Protein AF-A0A357T3M5-F1 (afdb_monomer)

Mean predicted aligned error: 7.38 Å

Secondary structure (DSSP, 8-state):
-----HHHHHHTT--TT------EEEE-S---SPPPTT-SEEEE--S--TT-TT-SS--S-TT-HHHHHHHHHHHHHHTT-TT--EE--TTSS---GGG-SS---HHHHHHHHHHHHHHHS-HHHHHHHHHHHHHHTPEEEEETTTTBS-HHHHHHHHHTT-EEEEE---SSGGGTT--HHHHHHHHHTT--GGGB---PPP-

Sequence (203 aa):
GYTETIQQKLKDNTFSGYPFLLTGIETGPWMREGAPEFCEFVIGSVHYLPHYPRYRSIKKDLYNEDYWEEYKAAVLALAANPFVDILGHLEGYLPLTPLLDRPTSFDERREMEREVAKKYFDTLFWEKLIRRMVAKRKTLEIHGMSQTPRPQYIKMAVEAGVTVSIGSDAHQLIDIGRIDWCLEVLEFYGVGKAQLFTGRPPK

pLDDT: mean 85.61, std 16.72, range [34.69, 98.75]

Structure (mmCIF, N/CA/C/O backbone):
data_AF-A0A357T3M5-F1
#
_entry.id   AF-A0A357T3M5-F1
#
loop_
_atom_site.group_PDB
_atom_site.id
_atom_site.type_symbol
_atom_site.label_atom_id
_atom_site.label_alt_id
_atom_site.label_comp_id
_atom_site.label_asym_id
_atom_site.label_entity_id
_atom_site.label_seq_id
_atom_site.pdbx_PDB_ins_code
_atom_site.Cartn_x
_atom_site.Cartn_y
_atom_site.Cartn_z
_atom_site.occupancy
_atom_site.B_iso_or_equiv
_atom_site.auth_seq_id
_atom_site.auth_comp_id
_atom_site.auth_asym_id
_atom_site.auth_atom_id
_atom_site.pdbx_PDB_model_num
ATOM 1 N N . GLY A 1 1 ? -3.527 29.076 18.913 1.00 34.69 1 GLY A N 1
ATOM 2 C CA . GLY A 1 1 ? -3.706 29.023 17.450 1.00 34.69 1 GLY A CA 1
ATOM 3 C C . GLY A 1 1 ? -3.261 27.655 17.000 1.00 34.69 1 GLY A C 1
ATOM 4 O O . GLY A 1 1 ? -2.172 27.252 17.377 1.00 34.69 1 GLY A O 1
ATOM 5 N N . TYR A 1 2 ? -4.142 26.910 16.341 1.00 35.25 2 TYR A N 1
ATOM 6 C CA . TYR A 1 2 ? -3.998 25.483 16.049 1.00 35.25 2 TYR A CA 1
ATOM 7 C C . TYR A 1 2 ? -2.989 25.217 14.923 1.00 35.25 2 TYR A C 1
ATOM 9 O O . TYR A 1 2 ? -3.394 25.082 13.780 1.00 35.25 2 TYR A O 1
ATOM 17 N N . THR A 1 3 ? -1.703 25.113 15.247 1.00 45.72 3 THR A N 1
ATOM 18 C CA . THR A 1 3 ? -0.682 24.488 14.384 1.00 45.72 3 THR A CA 1
ATOM 19 C C . THR A 1 3 ? 0.493 24.038 15.251 1.00 45.72 3 THR A C 1
ATOM 21 O O . THR A 1 3 ? 1.589 24.582 15.177 1.00 45.72 3 THR A O 1
ATOM 24 N N . GLU A 1 4 ? 0.264 23.057 16.122 1.00 45.97 4 GLU A N 1
ATOM 25 C CA . GLU A 1 4 ? 1.367 22.202 16.567 1.00 45.97 4 GLU A CA 1
ATOM 26 C C . GLU A 1 4 ? 1.469 21.063 15.563 1.00 45.97 4 GLU A C 1
ATOM 28 O O . GLU A 1 4 ? 0.560 20.233 15.462 1.00 45.97 4 GLU A O 1
ATOM 33 N N . THR A 1 5 ? 2.548 21.066 14.786 1.00 55.41 5 THR A N 1
ATOM 34 C CA . THR A 1 5 ? 2.838 20.040 13.787 1.00 55.41 5 THR A CA 1
ATOM 35 C C . THR A 1 5 ? 2.932 18.671 14.459 1.00 55.41 5 THR A C 1
ATOM 37 O O . THR A 1 5 ? 3.436 18.530 15.575 1.00 55.41 5 THR A O 1
ATOM 40 N N . ILE A 1 6 ? 2.448 17.631 13.779 1.00 49.31 6 ILE A N 1
ATOM 41 C CA . ILE A 1 6 ? 2.502 16.239 14.258 1.00 49.31 6 ILE A CA 1
ATOM 42 C C . ILE A 1 6 ? 3.944 15.845 14.640 1.00 49.31 6 ILE A C 1
ATOM 44 O O . ILE A 1 6 ? 4.153 15.155 15.635 1.00 49.31 6 ILE A O 1
ATOM 48 N N . GLN A 1 7 ? 4.942 16.382 13.929 1.00 43.41 7 GLN A N 1
ATOM 49 C CA . GLN A 1 7 ? 6.367 16.218 14.230 1.00 43.41 7 GLN A CA 1
ATOM 50 C C . GLN A 1 7 ? 6.782 16.749 15.613 1.00 43.41 7 GLN A C 1
ATOM 52 O O . GLN A 1 7 ? 7.609 16.129 16.281 1.00 43.41 7 GLN A O 1
ATOM 57 N N . GLN A 1 8 ? 6.212 17.869 16.067 1.00 48.59 8 GLN A N 1
ATOM 58 C CA . GLN A 1 8 ? 6.513 18.440 17.382 1.00 48.59 8 GLN A CA 1
ATOM 59 C C . GLN A 1 8 ? 5.952 17.548 18.501 1.00 48.59 8 GLN A C 1
ATOM 61 O O . GLN A 1 8 ? 6.636 17.250 19.474 1.00 48.59 8 GLN A O 1
ATOM 66 N N . LYS A 1 9 ? 4.753 16.990 18.292 1.00 47.50 9 LYS A N 1
ATOM 67 C CA . LYS A 1 9 ? 4.106 16.063 19.237 1.00 47.50 9 LYS A CA 1
ATOM 68 C C . LYS A 1 9 ? 4.814 14.712 19.351 1.00 47.50 9 LYS A C 1
ATOM 70 O O . LYS A 1 9 ? 4.784 14.098 20.414 1.00 47.50 9 LYS A O 1
ATOM 75 N N . LEU A 1 10 ? 5.470 14.262 18.279 1.00 47.66 10 LEU A N 1
ATOM 76 C CA . LEU A 1 10 ? 6.328 13.073 18.301 1.00 47.66 10 LEU A CA 1
ATOM 77 C C . LEU A 1 10 ? 7.642 13.325 19.060 1.00 47.66 10 LEU A C 1
ATOM 79 O O . LEU A 1 10 ? 8.085 12.452 19.800 1.00 47.66 10 LEU A O 1
ATOM 83 N N . LYS A 1 11 ? 8.246 14.514 18.918 1.00 45.25 11 LYS A N 1
ATOM 84 C CA . LYS A 1 11 ? 9.494 14.887 19.615 1.00 45.25 11 LYS A CA 1
ATOM 85 C C . LYS A 1 11 ? 9.315 15.089 21.115 1.00 45.25 11 LYS A C 1
ATOM 87 O O . LYS A 1 11 ? 10.180 14.683 21.884 1.00 45.25 11 LYS A O 1
ATOM 92 N N . ASP A 1 12 ? 8.198 15.678 21.523 1.00 52.81 12 ASP A N 1
ATOM 93 C CA . ASP A 1 12 ? 7.979 16.055 22.922 1.00 52.81 12 ASP A CA 1
ATOM 94 C C . ASP A 1 12 ? 7.461 14.884 23.782 1.00 52.81 12 ASP A C 1
ATOM 96 O O . ASP A 1 12 ? 7.221 15.043 24.977 1.00 52.81 12 ASP A O 1
ATOM 100 N N . ASN A 1 13 ? 7.301 13.691 23.189 1.00 44.19 13 ASN A N 1
ATOM 101 C CA . ASN A 1 13 ? 6.793 12.477 23.839 1.00 44.19 13 ASN A CA 1
ATOM 102 C C . ASN A 1 13 ? 5.455 12.705 24.579 1.00 44.19 13 ASN A C 1
ATOM 104 O O . ASN A 1 13 ? 5.119 12.017 25.542 1.00 44.19 13 ASN A O 1
ATOM 108 N N . THR A 1 14 ? 4.676 13.691 24.122 1.00 45.62 14 THR A N 1
ATOM 109 C CA . THR A 1 14 ? 3.420 14.138 24.738 1.00 45.62 14 THR A CA 1
ATOM 110 C C . THR A 1 14 ? 2.206 13.337 24.273 1.00 45.62 14 THR A C 1
ATOM 112 O O . THR A 1 14 ? 1.073 13.682 24.603 1.00 45.62 14 THR A O 1
ATOM 115 N N . PHE A 1 15 ? 2.412 12.193 23.609 1.00 47.38 15 PHE A N 1
ATOM 116 C CA . PHE A 1 15 ? 1.414 11.118 23.541 1.00 47.38 15 PHE A CA 1
ATOM 117 C C . PHE A 1 15 ? 1.282 10.401 24.905 1.00 47.38 15 PHE A C 1
ATOM 119 O O . PHE A 1 15 ? 1.259 9.176 25.003 1.00 47.38 15 PHE A O 1
ATOM 126 N N . SER A 1 16 ? 1.153 11.161 25.994 1.00 40.41 16 SER A N 1
ATOM 127 C CA . SER A 1 16 ? 0.670 10.658 27.276 1.00 40.41 16 SER A CA 1
ATOM 128 C C . SER A 1 16 ? -0.846 10.493 27.176 1.00 40.41 16 SER A C 1
ATOM 130 O O . SER A 1 16 ? -1.641 11.352 27.544 1.00 40.41 16 SER A O 1
ATOM 132 N N . GLY A 1 17 ? -1.261 9.378 26.587 1.00 40.91 17 GLY A N 1
ATOM 133 C CA . GLY A 1 17 ? -2.681 9.082 26.449 1.00 40.91 17 GLY A CA 1
ATOM 134 C C . GLY A 1 17 ? -2.974 7.680 25.970 1.00 40.91 17 GLY A C 1
ATOM 135 O O . GLY A 1 17 ? -3.939 7.107 26.453 1.00 40.91 17 GLY A O 1
ATOM 136 N N . TYR A 1 18 ? -2.123 7.107 25.114 1.00 40.22 18 TYR A N 1
ATOM 137 C CA . TYR A 1 18 ? -2.185 5.694 24.753 1.00 40.22 18 TYR A CA 1
ATOM 138 C C . TYR A 1 18 ? -0.857 5.207 24.145 1.00 40.22 18 TYR A C 1
ATOM 140 O O . TYR A 1 18 ? -0.580 5.517 22.985 1.00 40.22 18 TYR A O 1
ATOM 148 N N . PRO A 1 19 ? -0.040 4.415 24.862 1.00 46.59 19 PRO A N 1
ATOM 149 C CA . PRO A 1 19 ? 1.024 3.645 24.238 1.00 46.59 19 PRO A CA 1
ATOM 150 C C . PRO A 1 19 ? 0.385 2.421 23.572 1.00 46.59 19 PRO A C 1
ATOM 152 O O . PRO A 1 19 ? 0.437 1.318 24.108 1.00 46.59 19 PRO A O 1
ATOM 155 N N . PHE A 1 20 ? -0.291 2.596 22.438 1.00 62.34 20 PHE A N 1
ATOM 156 C CA . PHE A 1 20 ? -0.751 1.436 21.681 1.00 62.34 20 PHE A CA 1
ATOM 157 C C . PHE A 1 20 ? 0.398 0.933 20.815 1.00 62.34 20 PHE A C 1
ATOM 159 O O . PHE A 1 20 ? 0.630 1.413 19.708 1.00 62.34 20 PHE A O 1
ATOM 166 N N . LEU A 1 21 ? 1.139 -0.028 21.360 1.00 72.06 21 LEU A N 1
ATOM 167 C CA . LEU A 1 21 ? 1.918 -0.955 20.559 1.00 72.06 21 LEU A CA 1
ATOM 168 C C . LEU A 1 21 ? 0.946 -2.013 20.042 1.00 72.06 21 LEU A C 1
ATOM 170 O O . LEU A 1 21 ? 0.459 -2.815 20.833 1.00 72.06 21 LEU A O 1
ATOM 174 N N . LEU A 1 22 ? 0.675 -1.996 18.739 1.00 82.06 22 LEU A N 1
ATOM 175 C CA . LEU A 1 22 ? -0.010 -3.100 18.078 1.00 82.06 22 LEU A CA 1
ATOM 176 C C . LEU A 1 22 ? 1.030 -4.102 17.587 1.00 82.06 22 LEU A C 1
ATOM 178 O O . LEU A 1 22 ? 2.064 -3.714 17.036 1.00 82.06 22 LEU A O 1
ATOM 182 N N . THR A 1 23 ? 0.741 -5.386 17.731 1.00 83.44 23 THR A N 1
ATOM 183 C CA . THR A 1 23 ? 1.550 -6.449 17.132 1.00 83.44 23 THR A CA 1
ATOM 184 C C . THR A 1 23 ? 0.875 -6.978 15.876 1.00 83.44 23 THR A C 1
ATOM 186 O O . THR A 1 23 ? -0.326 -7.238 15.845 1.00 83.44 23 THR A O 1
ATOM 189 N N . GLY A 1 24 ? 1.642 -7.135 14.804 1.00 87.06 24 GLY A N 1
ATOM 190 C CA . GLY A 1 24 ? 1.120 -7.594 13.524 1.00 87.06 24 GLY A CA 1
ATOM 191 C C . GLY A 1 24 ? 2.195 -8.261 12.688 1.00 87.06 24 GLY A C 1
ATOM 192 O O . GLY A 1 24 ? 3.353 -8.355 13.096 1.00 87.06 24 GLY A O 1
ATOM 193 N N . ILE A 1 25 ? 1.785 -8.744 11.522 1.00 90.56 25 ILE A N 1
ATOM 194 C CA . ILE A 1 25 ? 2.673 -9.375 10.546 1.00 90.56 25 ILE A CA 1
ATOM 195 C C . ILE A 1 25 ? 2.407 -8.816 9.153 1.00 90.56 25 ILE A C 1
ATOM 197 O O . ILE A 1 25 ? 1.269 -8.486 8.815 1.00 90.56 25 ILE A O 1
ATOM 201 N N . GLU A 1 26 ? 3.452 -8.771 8.334 1.00 89.81 26 GLU A N 1
ATOM 202 C CA . GLU A 1 26 ? 3.318 -8.664 6.887 1.00 89.81 26 GLU A CA 1
ATOM 203 C C . GLU A 1 26 ? 3.445 -10.061 6.274 1.00 89.81 26 GLU A C 1
ATOM 205 O O . GLU A 1 26 ? 4.311 -10.853 6.652 1.00 89.81 26 GLU A O 1
ATOM 210 N N . THR A 1 27 ? 2.561 -10.385 5.338 1.00 89.50 27 THR A N 1
ATOM 211 C CA . THR A 1 27 ? 2.540 -11.670 4.647 1.00 89.50 27 THR A CA 1
ATOM 212 C C . THR A 1 27 ? 2.547 -11.487 3.138 1.00 89.50 27 THR A C 1
ATOM 214 O O . THR A 1 27 ? 2.137 -10.456 2.606 1.00 89.50 27 THR A O 1
ATOM 217 N N . GLY A 1 28 ? 3.020 -12.520 2.442 1.00 85.75 28 GLY A N 1
ATOM 218 C CA . GLY A 1 28 ? 2.974 -12.585 0.988 1.00 85.75 28 GLY A CA 1
ATOM 219 C C . GLY A 1 28 ? 1.544 -12.732 0.440 1.00 85.75 28 GLY A C 1
ATOM 220 O O . GLY A 1 28 ? 0.565 -12.727 1.188 1.00 85.75 28 GLY A O 1
ATOM 221 N N . PRO A 1 29 ? 1.393 -12.976 -0.874 1.00 79.88 29 PRO A N 1
ATOM 222 C CA . PRO A 1 29 ? 0.083 -12.976 -1.533 1.00 79.88 29 PRO A CA 1
ATOM 223 C C . PRO A 1 29 ? -0.869 -14.104 -1.103 1.00 79.88 29 PRO A C 1
ATOM 225 O O . PRO A 1 29 ? -2.042 -14.095 -1.473 1.00 79.88 29 PRO A O 1
ATOM 228 N N . TRP A 1 30 ? -0.389 -15.088 -0.336 1.00 75.19 30 TRP A N 1
ATOM 229 C CA . TRP A 1 30 ? -1.141 -16.295 0.004 1.00 75.19 30 TRP A CA 1
ATOM 230 C C . TRP A 1 30 ? -1.090 -16.581 1.498 1.00 75.19 30 TRP A C 1
ATOM 232 O O . TRP A 1 30 ? -0.305 -17.399 1.970 1.00 75.19 30 TRP A O 1
ATOM 242 N N . MET A 1 31 ? -1.995 -15.950 2.234 1.00 79.94 31 MET A N 1
ATOM 243 C CA . MET A 1 31 ? -2.307 -16.339 3.602 1.00 79.94 31 MET A CA 1
ATOM 244 C C . MET A 1 31 ? -3.475 -17.330 3.595 1.00 79.94 31 MET A C 1
ATOM 246 O O . MET A 1 31 ? -4.596 -16.962 3.244 1.00 79.94 31 MET A O 1
ATOM 250 N N . ARG A 1 32 ? -3.202 -18.600 3.914 1.00 76.69 32 ARG A N 1
ATOM 251 C CA . ARG A 1 32 ? -4.209 -19.683 3.915 1.00 76.69 32 ARG A CA 1
ATOM 252 C C . ARG A 1 32 ? -4.775 -19.989 5.297 1.00 76.69 32 ARG A C 1
ATOM 254 O O . ARG A 1 32 ? -5.864 -20.542 5.397 1.00 76.69 32 ARG A O 1
ATOM 261 N N . GLU A 1 33 ? -4.041 -19.611 6.331 1.00 81.19 33 GLU A N 1
ATOM 262 C CA . GLU A 1 33 ? -4.397 -19.791 7.732 1.00 81.19 33 GLU A CA 1
ATOM 263 C C . GLU A 1 33 ? -4.368 -18.420 8.407 1.00 81.19 33 GLU A C 1
ATOM 265 O O . GLU A 1 33 ? -3.663 -17.520 7.948 1.00 81.19 33 GLU A O 1
ATOM 270 N N . GLY A 1 34 ? -5.167 -18.239 9.458 1.00 76.25 34 GLY A N 1
ATOM 271 C CA . GLY A 1 34 ? -5.189 -16.984 10.206 1.00 76.25 34 GLY A CA 1
ATOM 272 C C . GLY A 1 34 ? -3.832 -16.656 10.835 1.00 76.25 34 GLY A C 1
ATOM 273 O O . GLY A 1 34 ? -2.985 -17.528 11.018 1.00 76.25 34 GLY A O 1
ATOM 274 N N . ALA A 1 35 ? -3.624 -15.383 11.172 1.00 82.31 35 ALA A N 1
ATOM 275 C CA . ALA A 1 35 ? -2.454 -14.978 11.946 1.00 82.31 35 ALA A CA 1
ATOM 276 C C . ALA A 1 35 ? -2.492 -15.604 13.352 1.00 82.31 35 ALA A C 1
ATOM 278 O O . ALA A 1 35 ? -3.585 -15.912 13.844 1.00 82.31 35 ALA A O 1
ATOM 279 N N . PRO A 1 36 ? -1.335 -15.741 14.025 1.00 81.81 36 PRO A N 1
ATOM 280 C CA . PRO A 1 36 ? -1.301 -16.026 15.454 1.00 81.81 36 PRO A CA 1
ATOM 281 C C . PRO A 1 36 ? -2.254 -15.118 16.237 1.00 81.81 36 PRO A C 1
ATOM 283 O O . PRO A 1 36 ? -2.443 -13.958 15.880 1.00 81.81 36 PRO A O 1
ATOM 286 N N . GLU A 1 37 ? -2.841 -15.629 17.319 1.00 79.88 37 GLU A N 1
ATOM 287 C CA . GLU A 1 37 ? -3.883 -14.906 18.063 1.00 79.88 37 GLU A CA 1
ATOM 288 C C . GLU A 1 37 ? -3.407 -13.565 18.638 1.00 79.88 37 GLU A C 1
ATOM 290 O O . GLU A 1 37 ? -4.206 -12.639 18.757 1.00 79.88 37 GLU A O 1
ATOM 295 N N . PHE A 1 38 ? -2.110 -13.442 18.934 1.00 78.69 38 PHE A N 1
ATOM 296 C CA . PHE A 1 38 ? -1.529 -12.184 19.395 1.00 78.69 38 PHE A CA 1
ATOM 297 C C . PHE A 1 38 ? -1.525 -11.095 18.312 1.00 78.69 38 PHE A C 1
ATOM 299 O O . PHE A 1 38 ? -1.454 -9.926 18.657 1.00 78.69 38 PHE A O 1
ATOM 306 N N . CYS A 1 39 ? -1.609 -11.444 17.021 1.00 84.88 39 CYS A N 1
ATOM 307 C CA . CYS A 1 39 ? -1.602 -10.465 15.940 1.00 84.88 39 CYS A CA 1
ATOM 308 C C . CYS A 1 39 ? -2.927 -9.695 15.870 1.00 84.88 39 CYS A C 1
ATOM 310 O O . CYS A 1 39 ? -3.987 -10.230 15.525 1.00 84.88 39 CYS A O 1
ATOM 312 N N . GLU A 1 40 ? -2.831 -8.394 16.100 1.00 87.50 40 GLU A N 1
ATOM 313 C CA . GLU A 1 40 ? -3.931 -7.434 16.068 1.00 87.50 40 GLU A CA 1
ATOM 314 C C . GLU A 1 40 ? -4.224 -6.926 14.653 1.00 87.50 40 GLU A C 1
ATOM 316 O O . GLU A 1 40 ? -5.301 -6.380 14.408 1.00 87.50 40 GLU A O 1
ATOM 321 N N . PHE A 1 41 ? -3.295 -7.124 13.714 1.00 92.00 41 PHE A N 1
ATOM 322 C CA . PHE A 1 41 ? -3.483 -6.833 12.296 1.00 92.00 41 PHE A CA 1
ATOM 323 C C . PHE A 1 41 ? -2.567 -7.678 11.400 1.00 92.00 41 PHE A C 1
ATOM 325 O O . PHE A 1 41 ? -1.543 -8.213 11.834 1.00 92.00 41 PHE A O 1
ATOM 332 N N . VAL A 1 42 ? -2.938 -7.764 10.124 1.00 94.31 42 VAL A N 1
ATOM 333 C CA . VAL A 1 42 ? -2.156 -8.384 9.052 1.00 94.31 42 VAL A CA 1
ATOM 334 C C . VAL A 1 42 ? -2.080 -7.445 7.855 1.00 94.31 42 VAL A C 1
ATOM 336 O O . VAL A 1 42 ? -3.112 -7.041 7.311 1.00 94.31 42 VAL A O 1
ATOM 339 N N . ILE A 1 43 ? -0.859 -7.162 7.406 1.00 96.50 43 ILE A N 1
ATOM 340 C CA . ILE A 1 43 ? -0.582 -6.523 6.118 1.00 96.50 43 ILE A CA 1
ATOM 341 C C . ILE A 1 43 ? -0.363 -7.627 5.081 1.00 96.50 43 ILE A C 1
ATOM 343 O O . ILE A 1 43 ? 0.436 -8.536 5.290 1.00 96.50 43 ILE A O 1
ATOM 347 N N . GLY A 1 44 ? -1.098 -7.585 3.976 1.00 96.44 44 GLY A N 1
ATOM 348 C CA . GLY A 1 44 ? -0.924 -8.483 2.840 1.00 96.44 44 GLY A CA 1
ATOM 349 C C . GLY A 1 44 ? -0.283 -7.750 1.671 1.00 96.44 44 GLY A C 1
ATOM 350 O O . GLY A 1 44 ? -0.843 -6.763 1.191 1.00 96.44 44 GLY A O 1
ATOM 351 N N . SER A 1 45 ? 0.831 -8.286 1.183 1.00 96.19 45 SER A N 1
ATOM 352 C CA . SER A 1 45 ? 1.672 -7.670 0.155 1.00 96.19 45 SER A CA 1
ATOM 353 C C . SER A 1 45 ? 2.058 -8.678 -0.926 1.00 96.19 45 SER A C 1
ATOM 355 O O . SER A 1 45 ? 2.256 -9.866 -0.661 1.00 96.19 45 SER A O 1
ATOM 357 N N . VAL A 1 46 ? 2.192 -8.229 -2.176 1.00 94.44 46 VAL A N 1
ATOM 358 C CA . VAL A 1 46 ? 2.556 -9.103 -3.306 1.00 94.44 46 VAL A CA 1
ATOM 359 C C . VAL A 1 46 ? 4.046 -8.965 -3.632 1.00 94.44 46 VAL A C 1
ATOM 361 O O . VAL A 1 46 ? 4.432 -8.297 -4.582 1.00 94.44 46 VAL A O 1
ATOM 364 N N . HIS A 1 47 ? 4.893 -9.653 -2.864 1.00 90.56 47 HIS A N 1
ATOM 365 C CA . HIS A 1 47 ? 6.360 -9.629 -3.040 1.00 90.56 47 HIS A CA 1
ATOM 366 C C . HIS A 1 47 ? 6.901 -10.606 -4.095 1.00 90.56 47 HIS A C 1
ATOM 368 O O . HIS A 1 47 ? 8.071 -10.551 -4.475 1.00 90.56 47 HIS A O 1
ATOM 374 N N . TYR A 1 48 ? 6.075 -11.548 -4.548 1.00 86.56 48 TYR A N 1
ATOM 375 C CA . TYR A 1 48 ? 6.422 -12.576 -5.533 1.00 86.56 48 TYR A CA 1
ATOM 376 C C . TYR A 1 48 ? 5.151 -13.231 -6.086 1.00 86.56 48 TYR A C 1
ATOM 378 O O . TYR A 1 48 ? 4.108 -13.203 -5.441 1.00 86.56 48 TYR A O 1
ATOM 386 N N . LEU A 1 49 ? 5.232 -13.887 -7.247 1.00 84.94 49 LEU A N 1
ATOM 387 C CA . LEU A 1 49 ? 4.121 -14.646 -7.838 1.00 84.94 49 LEU A CA 1
ATOM 388 C C . LEU A 1 49 ? 4.466 -16.148 -7.874 1.00 84.94 49 LEU A C 1
ATOM 390 O O . LEU A 1 49 ? 5.197 -16.590 -8.760 1.00 84.94 49 LEU A O 1
ATOM 394 N N . PRO A 1 50 ? 3.985 -16.964 -6.912 1.00 61.50 50 PRO A N 1
ATOM 395 C CA . PRO A 1 50 ? 4.415 -18.360 -6.778 1.00 61.50 50 PRO A CA 1
ATOM 396 C C . PRO A 1 50 ? 3.751 -19.303 -7.791 1.00 61.50 50 PRO A C 1
ATOM 398 O O . PRO A 1 50 ? 4.344 -20.309 -8.175 1.00 61.50 50 PRO A O 1
ATOM 401 N N . HIS A 1 51 ? 2.546 -18.973 -8.273 1.00 60.88 51 HIS A N 1
ATOM 402 C CA . HIS A 1 51 ? 1.843 -19.715 -9.329 1.00 60.88 51 HIS A CA 1
ATOM 403 C C . HIS A 1 51 ? 2.237 -19.265 -10.736 1.00 60.88 51 HIS A C 1
ATOM 405 O O . HIS A 1 51 ? 1.509 -19.478 -11.702 1.00 60.88 51 HIS A O 1
ATOM 411 N N . TYR A 1 52 ? 3.466 -18.769 -10.864 1.00 60.09 52 TYR A N 1
ATOM 412 C CA . TYR A 1 52 ? 4.110 -18.491 -12.134 1.00 60.09 52 TYR A CA 1
ATOM 413 C C . TYR A 1 52 ? 5.135 -19.582 -12.545 1.00 60.09 52 TYR A C 1
ATOM 415 O O . TYR A 1 52 ? 6.247 -19.254 -12.959 1.00 60.09 52 TYR A O 1
ATOM 423 N N . PRO A 1 53 ? 4.826 -20.904 -12.489 1.00 46.06 53 PRO A N 1
ATOM 424 C CA . PRO A 1 53 ? 5.746 -21.949 -12.940 1.00 46.06 53 PRO A CA 1
ATOM 425 C C . PRO A 1 53 ? 5.916 -21.985 -14.470 1.00 46.06 53 PRO A C 1
ATOM 427 O O . PRO A 1 53 ? 6.736 -22.751 -14.970 1.00 46.06 53 PRO A O 1
ATOM 430 N N . ARG A 1 54 ? 5.194 -21.148 -15.232 1.00 51.53 54 ARG A N 1
ATOM 431 C CA . ARG A 1 54 ? 5.347 -21.035 -16.693 1.00 51.53 54 ARG A CA 1
ATOM 432 C C . ARG A 1 54 ? 6.614 -20.296 -17.144 1.00 51.53 54 ARG A C 1
ATOM 434 O O . ARG A 1 54 ? 6.910 -20.310 -18.333 1.00 51.53 54 ARG A O 1
ATOM 441 N N . TYR A 1 55 ? 7.398 -19.708 -16.237 1.00 54.72 55 TYR A N 1
ATOM 442 C CA . TYR A 1 55 ? 8.349 -18.663 -16.625 1.00 54.72 55 TYR A CA 1
ATOM 443 C C . TYR A 1 55 ? 9.790 -18.889 -16.190 1.00 54.72 55 TYR A C 1
ATOM 445 O O . TYR A 1 55 ? 10.476 -18.015 -15.671 1.00 54.72 55 TYR A O 1
ATOM 453 N N . ARG A 1 56 ? 10.322 -20.039 -16.611 1.00 51.41 56 ARG A N 1
ATOM 454 C CA . ARG A 1 56 ? 11.727 -20.054 -17.050 1.00 51.41 56 ARG A CA 1
ATOM 455 C C . ARG A 1 56 ? 11.958 -19.160 -18.290 1.00 51.41 56 ARG A C 1
ATOM 457 O O . ARG A 1 56 ? 13.116 -18.873 -18.582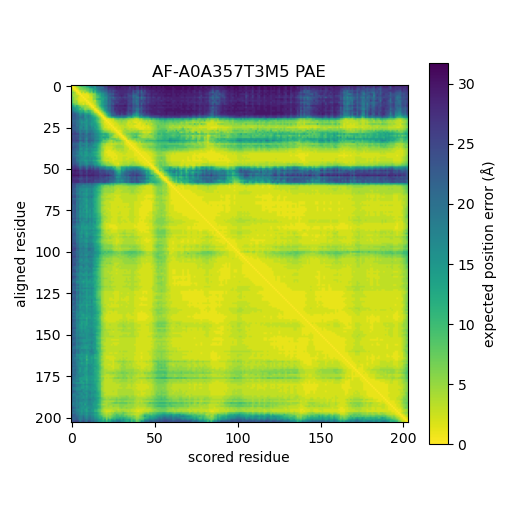 1.00 51.41 56 ARG A O 1
ATOM 464 N N . SER A 1 57 ? 10.891 -18.733 -18.984 1.00 53.12 57 SER A N 1
ATOM 465 C CA . SER A 1 57 ? 10.904 -18.011 -20.267 1.00 53.12 57 SER A CA 1
ATOM 466 C C . SER A 1 57 ? 10.687 -16.487 -20.209 1.00 53.12 57 SER A C 1
ATOM 468 O O . SER A 1 57 ? 11.242 -15.819 -21.073 1.00 53.12 57 SER A O 1
ATOM 470 N N . ILE A 1 58 ? 9.979 -15.904 -19.223 1.00 62.78 58 ILE A N 1
ATOM 471 C CA . ILE A 1 58 ? 9.989 -14.434 -19.008 1.00 62.78 58 ILE A CA 1
ATOM 472 C C . ILE A 1 58 ? 11.197 -14.107 -18.155 1.00 62.78 58 ILE A C 1
ATOM 474 O O . ILE A 1 58 ? 11.114 -13.868 -16.955 1.00 62.78 58 ILE A O 1
ATOM 478 N N . LYS A 1 59 ? 12.362 -14.154 -18.778 1.00 66.62 59 LYS A N 1
ATOM 479 C CA . LYS A 1 59 ? 13.496 -13.426 -18.240 1.00 66.62 59 LYS A CA 1
ATOM 480 C C . LYS A 1 59 ? 13.550 -12.125 -19.012 1.00 66.62 59 LYS A C 1
ATOM 482 O O . LYS A 1 59 ? 13.517 -12.174 -20.239 1.00 66.62 59 LYS A O 1
ATOM 487 N N . LYS A 1 60 ? 13.735 -11.011 -18.302 1.00 80.19 60 LYS A N 1
ATOM 488 C CA . LYS A 1 60 ? 14.119 -9.728 -18.913 1.00 80.19 60 LYS A CA 1
ATOM 489 C C . LYS A 1 60 ? 13.009 -9.008 -19.693 1.00 80.19 60 LYS A C 1
ATOM 491 O O . LYS A 1 60 ? 13.308 -8.311 -20.655 1.00 80.19 60 LYS A O 1
ATOM 496 N N . ASP A 1 61 ? 11.749 -9.177 -19.297 1.00 88.12 61 ASP A N 1
ATOM 497 C CA . ASP A 1 61 ? 10.617 -8.461 -19.896 1.00 88.12 61 ASP A CA 1
ATOM 498 C C . ASP A 1 61 ? 9.819 -7.723 -18.815 1.00 88.12 61 ASP A C 1
ATOM 500 O O . ASP A 1 61 ? 8.863 -8.248 -18.246 1.00 88.12 61 ASP A O 1
ATOM 504 N N . LEU A 1 62 ? 10.244 -6.492 -18.511 1.00 91.00 62 LEU A N 1
ATOM 505 C CA . LEU A 1 62 ? 9.576 -5.607 -17.549 1.00 91.00 62 LEU A CA 1
ATOM 506 C C . LEU A 1 62 ? 8.117 -5.331 -17.918 1.00 91.00 62 LEU A C 1
ATOM 508 O O . LEU A 1 62 ? 7.298 -5.065 -17.044 1.00 91.00 62 LEU A O 1
ATOM 512 N N . TYR A 1 63 ? 7.788 -5.382 -19.205 1.00 93.19 63 TYR A N 1
ATOM 513 C CA . TYR A 1 63 ? 6.493 -4.978 -19.735 1.00 93.19 63 TYR A CA 1
ATOM 514 C C . TYR A 1 63 ? 5.647 -6.178 -20.164 1.00 93.19 63 TYR A C 1
ATOM 516 O O . TYR A 1 63 ? 4.759 -6.050 -21.011 1.00 93.19 63 TYR A O 1
ATOM 524 N N . ASN A 1 64 ? 5.890 -7.333 -19.550 1.00 91.31 64 ASN A N 1
ATOM 525 C CA . ASN A 1 64 ? 5.105 -8.516 -19.816 1.00 91.31 64 ASN A CA 1
ATOM 526 C C . ASN A 1 64 ? 3.663 -8.363 -19.302 1.00 91.31 64 ASN A C 1
ATOM 528 O O . ASN A 1 64 ? 3.430 -8.290 -18.096 1.00 91.31 64 ASN A O 1
ATOM 532 N N . GLU A 1 65 ? 2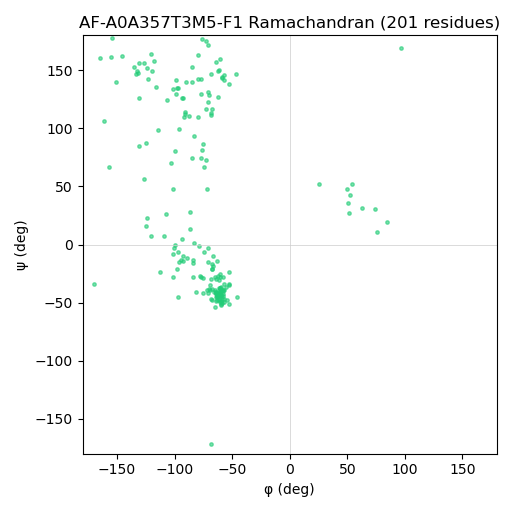.690 -8.321 -20.211 1.00 91.94 65 GLU A N 1
ATOM 533 C CA . GLU A 1 65 ? 1.281 -8.086 -19.868 1.00 91.94 65 GLU A CA 1
ATOM 534 C C . GLU A 1 65 ? 0.703 -9.193 -18.979 1.00 91.94 65 GLU A C 1
ATOM 536 O O . GLU A 1 65 ? 0.102 -8.895 -17.947 1.00 91.94 65 GLU A O 1
ATOM 541 N N . ASP A 1 66 ? 0.965 -10.462 -19.309 1.00 89.88 66 ASP A N 1
ATOM 542 C CA . ASP A 1 66 ? 0.482 -11.611 -18.534 1.00 89.88 66 ASP A CA 1
ATOM 543 C C . ASP A 1 66 ? 1.002 -11.587 -17.089 1.00 89.88 66 ASP A C 1
ATOM 545 O O . ASP A 1 66 ? 0.285 -11.950 -16.154 1.00 89.88 66 ASP A O 1
ATOM 549 N N . TYR A 1 67 ? 2.249 -11.148 -16.884 1.00 91.44 67 TYR A N 1
ATOM 550 C CA . TYR A 1 67 ? 2.831 -10.995 -15.550 1.00 91.44 67 TYR A CA 1
ATOM 551 C C . TYR A 1 67 ? 2.056 -9.983 -14.704 1.00 91.44 67 TYR A C 1
ATOM 553 O O . TYR A 1 67 ? 1.722 -10.246 -13.545 1.00 91.44 67 TYR A O 1
ATOM 561 N N . TRP A 1 68 ? 1.754 -8.819 -15.280 1.00 93.88 68 TRP A N 1
ATOM 562 C CA . TRP A 1 68 ? 1.064 -7.751 -14.565 1.00 93.88 68 TRP A CA 1
ATOM 563 C C . TRP A 1 68 ? -0.427 -8.032 -14.375 1.00 93.88 68 TRP A C 1
ATOM 565 O O . TRP A 1 68 ? -0.986 -7.623 -13.356 1.00 93.88 68 TRP A O 1
ATOM 575 N N . GLU A 1 69 ? -1.071 -8.779 -15.274 1.00 93.38 69 GLU A N 1
ATOM 576 C CA . GLU A 1 69 ? -2.423 -9.300 -15.038 1.00 93.38 69 GLU A CA 1
ATOM 577 C C . GLU A 1 69 ? -2.459 -10.293 -13.868 1.00 93.38 69 GLU A C 1
ATOM 579 O O . GLU A 1 69 ? -3.348 -10.207 -13.017 1.00 93.38 69 GLU A O 1
ATOM 584 N N . GLU A 1 70 ? -1.465 -11.176 -13.753 1.00 92.00 70 GLU A N 1
ATOM 585 C CA . GLU A 1 70 ? -1.351 -12.096 -12.616 1.00 92.00 70 GLU A CA 1
ATOM 586 C C . GLU A 1 70 ? -1.078 -11.341 -11.304 1.00 92.00 70 GLU A C 1
ATOM 588 O O . GLU A 1 70 ? -1.698 -11.629 -10.277 1.00 92.00 70 GLU A O 1
ATOM 593 N N . TYR A 1 71 ? -0.222 -10.312 -11.329 1.00 94.50 71 TYR A N 1
ATOM 594 C CA . TYR A 1 71 ? -0.020 -9.420 -10.183 1.00 94.50 71 TYR A CA 1
ATOM 595 C C . TYR A 1 71 ? -1.334 -8.763 -9.740 1.00 94.50 71 TYR A C 1
ATOM 597 O O . TYR A 1 71 ? -1.705 -8.828 -8.564 1.00 94.50 71 TYR A O 1
ATOM 605 N N . LYS A 1 72 ? -2.093 -8.190 -10.684 1.00 96.25 72 LYS A N 1
ATOM 606 C CA . LYS A 1 72 ? -3.410 -7.600 -10.404 1.00 96.25 72 LYS A CA 1
ATOM 607 C C . LYS A 1 72 ? -4.381 -8.631 -9.831 1.00 96.25 72 LYS A C 1
ATOM 609 O O . LYS A 1 72 ? -5.129 -8.311 -8.905 1.00 96.25 72 LYS A O 1
ATOM 614 N N . ALA A 1 73 ? -4.374 -9.863 -10.338 1.00 94.38 73 ALA A N 1
ATOM 615 C CA . ALA A 1 73 ? -5.191 -10.950 -9.807 1.00 94.38 73 ALA A CA 1
ATOM 616 C C . ALA A 1 73 ? -4.813 -11.303 -8.357 1.00 94.38 73 ALA A C 1
ATOM 618 O O . ALA A 1 73 ? -5.709 -11.464 -7.525 1.00 94.38 73 ALA A O 1
ATOM 619 N N . ALA A 1 74 ? -3.518 -11.344 -8.030 1.00 94.31 74 ALA A N 1
ATOM 620 C CA . ALA A 1 74 ? -3.024 -11.587 -6.675 1.00 94.31 74 ALA A CA 1
ATOM 621 C C . ALA A 1 74 ? -3.424 -10.466 -5.698 1.00 94.31 74 ALA A C 1
ATOM 623 O O . ALA A 1 74 ? -3.952 -10.753 -4.622 1.00 94.31 74 ALA A O 1
ATOM 624 N N . VAL A 1 75 ? -3.284 -9.194 -6.089 1.00 96.88 75 VAL A N 1
ATOM 625 C CA . VAL A 1 75 ? -3.762 -8.041 -5.296 1.00 96.88 75 VAL A CA 1
ATOM 626 C C . VAL A 1 75 ? -5.264 -8.150 -5.022 1.00 96.88 75 VAL A C 1
ATOM 628 O O . VAL A 1 75 ? -5.742 -8.002 -3.896 1.00 96.88 75 VAL A O 1
ATOM 631 N N . LEU A 1 76 ? -6.033 -8.466 -6.059 1.00 96.88 76 LEU A N 1
ATOM 632 C CA . LEU A 1 76 ? -7.475 -8.654 -5.973 1.00 96.88 76 LEU A CA 1
ATOM 633 C C . LEU A 1 76 ? -7.877 -9.852 -5.094 1.00 96.88 76 LEU A C 1
ATOM 635 O O . LEU A 1 76 ? -8.984 -9.840 -4.540 1.00 96.88 76 LEU A O 1
ATOM 639 N N . ALA A 1 77 ? -7.024 -10.874 -4.985 1.00 94.62 77 ALA A N 1
ATOM 640 C CA . ALA A 1 77 ? -7.199 -12.012 -4.088 1.00 94.62 77 ALA A CA 1
ATOM 641 C C . ALA A 1 77 ? -6.885 -11.637 -2.632 1.00 94.62 77 ALA A C 1
ATOM 643 O O . ALA A 1 77 ? -7.675 -11.975 -1.750 1.00 94.62 77 ALA A O 1
ATOM 644 N N . LEU A 1 78 ? -5.823 -10.864 -2.378 1.00 95.25 78 LEU A N 1
ATOM 645 C CA . LEU A 1 78 ? -5.532 -10.300 -1.054 1.00 95.25 78 LEU A CA 1
ATOM 646 C C . LEU A 1 78 ? -6.693 -9.440 -0.543 1.00 95.25 78 LEU A C 1
ATOM 648 O O . LEU A 1 78 ? -7.146 -9.620 0.585 1.00 95.25 78 LEU A O 1
ATOM 652 N N . ALA A 1 79 ? -7.265 -8.589 -1.400 1.00 96.75 79 ALA A N 1
ATOM 653 C CA . ALA A 1 79 ? -8.435 -7.778 -1.052 1.00 96.75 79 ALA A CA 1
ATOM 654 C C . ALA A 1 79 ? -9.667 -8.621 -0.661 1.00 96.75 79 ALA A C 1
ATOM 656 O O . ALA A 1 79 ? -10.544 -8.158 0.069 1.00 96.75 79 ALA A O 1
ATOM 657 N N . ALA A 1 80 ? -9.748 -9.863 -1.146 1.00 94.69 80 ALA A N 1
ATOM 658 C CA . ALA A 1 80 ? -1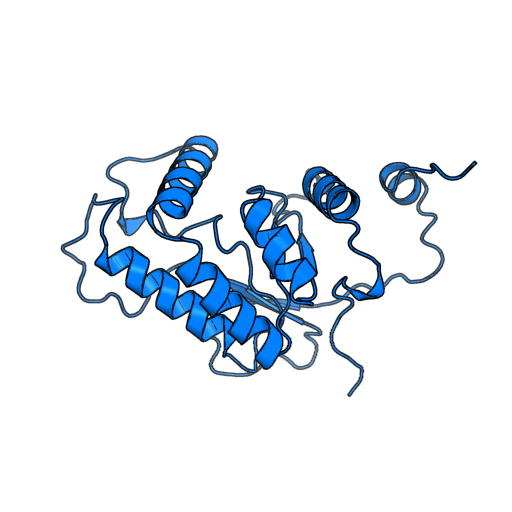0.811 -10.805 -0.813 1.00 94.69 80 ALA A CA 1
ATOM 659 C C . ALA A 1 80 ? -10.470 -11.718 0.378 1.00 94.69 80 ALA A C 1
ATOM 661 O O . ALA A 1 80 ? -11.373 -12.366 0.911 1.00 94.69 80 ALA A O 1
ATOM 662 N N . ASN A 1 81 ? -9.203 -11.776 0.796 1.00 93.62 81 ASN A N 1
ATOM 663 C CA . ASN A 1 81 ? -8.725 -12.706 1.807 1.00 93.62 81 ASN A CA 1
ATOM 664 C C . ASN A 1 81 ? -9.266 -12.318 3.196 1.00 93.62 81 ASN A C 1
ATOM 666 O O . ASN A 1 81 ? -9.034 -11.192 3.638 1.00 93.62 81 ASN A O 1
ATOM 670 N N . PRO A 1 82 ? -9.983 -13.203 3.910 1.00 92.56 82 PRO A N 1
ATOM 671 C CA . PRO A 1 82 ? -10.543 -12.881 5.223 1.00 92.56 82 PRO A CA 1
ATOM 672 C C . PRO A 1 82 ? -9.486 -12.655 6.314 1.00 92.56 82 PRO A C 1
ATOM 674 O O . PRO A 1 82 ? -9.813 -12.045 7.325 1.00 92.56 82 PRO A O 1
ATOM 677 N N . PHE A 1 83 ? -8.246 -13.108 6.119 1.00 92.75 83 PHE A N 1
ATOM 678 C CA . PHE A 1 83 ? -7.173 -13.016 7.114 1.00 92.75 83 PHE A CA 1
ATOM 679 C C . PHE A 1 83 ? -6.297 -11.765 6.983 1.00 92.75 83 PHE A C 1
ATOM 681 O O . PHE A 1 83 ? -5.494 -11.500 7.870 1.00 92.75 83 PHE A O 1
ATOM 688 N N . VAL A 1 84 ? -6.446 -11.010 5.892 1.00 94.44 84 VAL A N 1
ATOM 689 C CA . VAL A 1 84 ? -5.673 -9.792 5.610 1.00 94.44 84 VAL A CA 1
ATOM 690 C C . VAL A 1 84 ? -6.496 -8.568 5.985 1.00 94.44 84 VAL A C 1
ATOM 692 O O . VAL A 1 84 ? -7.636 -8.448 5.543 1.00 94.44 84 VAL A O 1
ATOM 695 N N . ASP A 1 85 ? -5.937 -7.640 6.753 1.00 95.31 85 ASP A N 1
ATOM 696 C CA . ASP A 1 85 ? -6.628 -6.409 7.153 1.00 95.31 85 ASP A CA 1
ATOM 697 C C . ASP A 1 85 ? -6.237 -5.239 6.239 1.00 95.31 85 ASP A C 1
ATOM 699 O O . ASP A 1 85 ? -7.097 -4.500 5.753 1.00 95.31 85 ASP A O 1
ATOM 703 N N . ILE A 1 86 ? -4.938 -5.114 5.966 1.00 97.62 86 ILE A N 1
ATOM 704 C CA . ILE A 1 86 ? -4.317 -4.005 5.240 1.00 97.62 86 ILE A CA 1
ATOM 705 C C . ILE A 1 86 ? -3.706 -4.534 3.941 1.00 97.62 86 ILE A C 1
ATOM 707 O O . ILE A 1 86 ? -3.038 -5.564 3.945 1.00 97.62 86 ILE A O 1
ATOM 711 N N . LEU A 1 87 ? -3.911 -3.829 2.830 1.00 97.88 87 LEU A N 1
ATOM 712 C CA . LEU A 1 87 ? -3.184 -4.080 1.586 1.00 97.88 87 LEU A CA 1
ATOM 713 C C . LEU A 1 87 ? -1.925 -3.215 1.540 1.00 97.88 87 LEU A C 1
ATOM 715 O O . LEU A 1 87 ? -2.042 -1.989 1.485 1.00 97.88 87 LEU A O 1
ATOM 719 N N . GLY A 1 88 ? -0.761 -3.865 1.570 1.00 96.81 88 GLY A N 1
ATOM 720 C CA . GLY A 1 88 ? 0.548 -3.217 1.583 1.00 96.81 88 GLY A CA 1
ATOM 721 C C . GLY A 1 88 ? 0.990 -2.748 0.199 1.00 96.81 88 GLY A C 1
ATOM 722 O O . GLY A 1 88 ? 0.686 -3.402 -0.802 1.00 96.81 88 GLY A O 1
ATOM 723 N N . HIS A 1 89 ? 1.644 -1.582 0.168 1.00 95.06 89 HIS A N 1
ATOM 724 C CA . HIS A 1 89 ? 2.406 -0.967 -0.933 1.00 95.06 89 HIS A CA 1
ATOM 725 C C . HIS A 1 89 ? 2.022 -1.383 -2.365 1.00 95.06 89 HIS A C 1
ATOM 727 O O . HIS A 1 89 ? 2.864 -1.690 -3.190 1.00 95.06 89 HIS A O 1
ATOM 733 N N . LEU A 1 90 ? 0.739 -1.289 -2.723 1.00 94.94 90 LEU A N 1
ATOM 734 C CA . LEU A 1 90 ? 0.177 -1.839 -3.971 1.00 94.94 90 LEU A CA 1
ATOM 735 C C . LEU A 1 90 ? 0.873 -1.438 -5.290 1.00 94.94 90 LEU A C 1
ATOM 737 O O . LEU A 1 90 ? 0.743 -2.156 -6.286 1.00 94.94 90 LEU A O 1
ATOM 741 N N . GLU A 1 91 ? 1.579 -0.305 -5.310 1.00 96.69 91 GLU A N 1
ATOM 742 C CA . GLU A 1 91 ? 2.346 0.199 -6.463 1.00 96.69 91 GLU A CA 1
ATOM 743 C C . GLU A 1 91 ? 3.845 0.378 -6.171 1.00 96.69 91 GLU A C 1
ATOM 745 O O . GLU A 1 91 ? 4.559 0.955 -6.986 1.00 96.69 91 GLU A O 1
ATOM 750 N N . GLY A 1 92 ? 4.313 -0.068 -5.007 1.00 93.75 92 GLY A N 1
ATOM 751 C CA . GLY A 1 92 ? 5.707 -0.027 -4.582 1.00 93.75 92 GLY A CA 1
ATOM 752 C C . GLY A 1 92 ? 6.217 -1.435 -4.306 1.00 93.75 92 GLY A C 1
ATOM 753 O O . GLY A 1 92 ? 5.435 -2.370 -4.203 1.00 93.75 92 GLY A O 1
ATOM 754 N N . TYR A 1 93 ? 7.538 -1.607 -4.233 1.00 93.19 93 TYR A N 1
ATOM 755 C CA . TYR A 1 93 ? 8.147 -2.921 -3.949 1.00 93.19 93 TYR A CA 1
ATOM 756 C C . TYR A 1 93 ? 7.613 -4.044 -4.845 1.00 93.19 93 TYR A C 1
ATOM 758 O O . TYR A 1 93 ? 7.492 -5.201 -4.437 1.00 93.19 93 TYR A O 1
ATOM 766 N N . LEU A 1 94 ? 7.332 -3.700 -6.104 1.00 95.12 94 LEU A N 1
ATOM 767 C CA . LEU A 1 94 ? 6.789 -4.648 -7.059 1.00 95.12 94 LEU A CA 1
ATOM 768 C C . LEU A 1 94 ? 7.792 -5.792 -7.261 1.00 95.12 94 LEU A C 1
ATOM 770 O O . LEU A 1 94 ? 9.010 -5.579 -7.186 1.00 95.12 94 LEU A O 1
ATOM 774 N N . PRO A 1 95 ? 7.316 -7.009 -7.570 1.00 92.25 95 PRO A N 1
ATOM 775 C CA . PRO A 1 95 ? 8.170 -8.175 -7.750 1.00 92.25 95 PRO A CA 1
ATOM 776 C C . PRO A 1 95 ? 8.926 -8.096 -9.086 1.00 92.25 95 PRO A C 1
ATOM 778 O O . PRO A 1 95 ? 8.687 -8.879 -9.999 1.00 92.25 95 PRO A O 1
ATOM 781 N N . LEU A 1 96 ? 9.845 -7.137 -9.222 1.00 92.00 96 LEU A N 1
ATOM 782 C CA . LEU A 1 96 ? 10.566 -6.845 -10.461 1.00 92.00 96 LEU A CA 1
ATOM 783 C C . LEU A 1 96 ? 11.687 -7.838 -10.743 1.00 92.00 96 LEU A C 1
ATOM 785 O O . LEU A 1 96 ? 12.022 -8.055 -11.896 1.00 92.00 96 LEU A O 1
ATOM 789 N N . THR A 1 97 ? 12.273 -8.447 -9.710 1.00 88.69 97 THR A N 1
ATOM 790 C CA . THR A 1 97 ? 13.474 -9.294 -9.817 1.00 88.69 97 THR A CA 1
ATOM 791 C C . THR A 1 97 ? 13.462 -10.318 -10.968 1.00 88.69 97 THR A C 1
ATOM 793 O O . THR A 1 97 ? 14.475 -10.387 -11.661 1.00 88.69 97 THR A O 1
ATOM 796 N N . PRO A 1 98 ? 12.385 -11.086 -11.243 1.00 86.12 98 PRO A N 1
ATOM 797 C CA . PRO A 1 98 ? 12.363 -11.998 -12.396 1.00 86.12 98 PRO A CA 1
ATOM 798 C C . PRO A 1 98 ? 12.367 -11.293 -13.769 1.00 86.12 98 PRO A C 1
ATOM 800 O O . PRO A 1 98 ? 12.747 -11.902 -14.769 1.00 86.12 98 PRO A O 1
ATOM 803 N N . LEU A 1 99 ? 11.971 -10.021 -13.824 1.00 88.81 99 LEU A N 1
ATOM 804 C CA . LEU A 1 99 ? 11.808 -9.229 -15.045 1.00 88.81 99 LEU A CA 1
ATOM 805 C C . LEU A 1 99 ? 13.039 -8.390 -15.404 1.00 88.81 99 LEU A C 1
ATOM 807 O O . LEU A 1 99 ? 13.116 -7.872 -16.514 1.00 88.81 99 LEU A O 1
ATOM 811 N N . LEU A 1 100 ? 13.988 -8.235 -14.479 1.00 89.06 100 LEU A N 1
ATOM 812 C CA . LEU A 1 100 ? 15.174 -7.410 -14.691 1.00 89.06 100 LEU A CA 1
ATOM 813 C C . LEU A 1 100 ? 16.209 -8.125 -15.567 1.00 89.06 100 LEU A C 1
ATOM 815 O O . LEU A 1 100 ? 16.452 -9.328 -15.443 1.00 89.06 100 LEU A O 1
ATOM 819 N N . ASP A 1 101 ? 16.866 -7.363 -16.433 1.00 88.25 101 ASP A N 1
ATOM 820 C CA . ASP A 1 101 ? 17.969 -7.813 -17.283 1.00 88.25 101 ASP A CA 1
ATOM 821 C C . ASP A 1 101 ? 19.356 -7.523 -16.703 1.00 88.25 101 ASP A C 1
ATOM 823 O O . ASP A 1 101 ? 20.339 -8.136 -17.136 1.00 88.25 101 ASP A O 1
ATOM 827 N N . ARG A 1 102 ? 19.406 -6.647 -15.696 1.00 89.19 102 ARG A N 1
ATOM 828 C CA . ARG A 1 102 ? 20.598 -6.187 -14.986 1.00 89.19 102 ARG A CA 1
ATOM 829 C C . ARG A 1 102 ? 20.308 -5.929 -13.500 1.00 89.19 102 ARG A C 1
ATOM 831 O O . ARG A 1 102 ? 19.149 -5.756 -13.120 1.00 89.19 102 ARG A O 1
ATOM 838 N N . PRO A 1 103 ? 21.344 -5.852 -12.649 1.00 91.19 103 PRO A N 1
ATOM 839 C CA . PRO A 1 103 ? 21.213 -5.269 -11.319 1.00 91.19 103 PRO A CA 1
ATOM 840 C C . PRO A 1 103 ? 20.741 -3.811 -11.396 1.00 91.19 103 PRO A C 1
ATOM 842 O O . PRO A 1 103 ? 21.137 -3.067 -12.296 1.00 91.19 103 PRO A O 1
ATOM 845 N N . THR A 1 104 ? 19.922 -3.410 -10.429 1.00 93.38 104 THR A N 1
ATOM 846 C CA . THR A 1 104 ? 19.366 -2.058 -10.327 1.00 93.38 104 THR A CA 1
ATOM 847 C C . THR A 1 104 ? 19.536 -1.520 -8.913 1.00 93.38 104 THR A C 1
ATOM 849 O O . THR A 1 104 ? 19.493 -2.285 -7.942 1.00 93.38 104 THR A O 1
ATOM 852 N N . SER A 1 105 ? 19.712 -0.208 -8.791 1.00 94.62 105 SER A N 1
ATOM 853 C CA . SER A 1 105 ? 19.689 0.488 -7.506 1.00 94.62 105 SER A CA 1
ATOM 854 C C . SER A 1 105 ? 18.272 0.538 -6.918 1.00 94.62 105 SER A C 1
ATOM 856 O O . SER A 1 105 ? 17.288 0.167 -7.567 1.00 94.62 105 SER A O 1
ATOM 858 N N . PHE A 1 106 ? 18.165 1.002 -5.672 1.00 90.31 106 PHE A N 1
ATOM 859 C CA . PHE A 1 106 ? 16.873 1.250 -5.034 1.00 90.31 106 PHE A CA 1
ATOM 860 C C . PHE A 1 106 ? 16.056 2.300 -5.805 1.00 90.31 106 PHE A C 1
ATOM 862 O O . PHE A 1 106 ? 14.911 2.037 -6.168 1.00 90.31 106 PHE A O 1
ATOM 869 N N . ASP A 1 107 ? 16.663 3.443 -6.135 1.00 92.25 107 ASP A N 1
ATOM 870 C CA . ASP A 1 107 ? 15.979 4.540 -6.834 1.00 92.25 107 ASP A CA 1
ATOM 871 C C . ASP A 1 107 ? 15.546 4.148 -8.249 1.00 92.25 107 ASP A C 1
ATOM 873 O O . ASP A 1 107 ? 14.435 4.472 -8.671 1.00 92.25 107 ASP A O 1
ATOM 877 N N . GLU A 1 108 ? 16.383 3.383 -8.962 1.00 95.38 108 GLU A N 1
ATOM 878 C CA . GLU A 1 108 ? 16.023 2.833 -10.271 1.00 95.38 108 GLU A CA 1
ATOM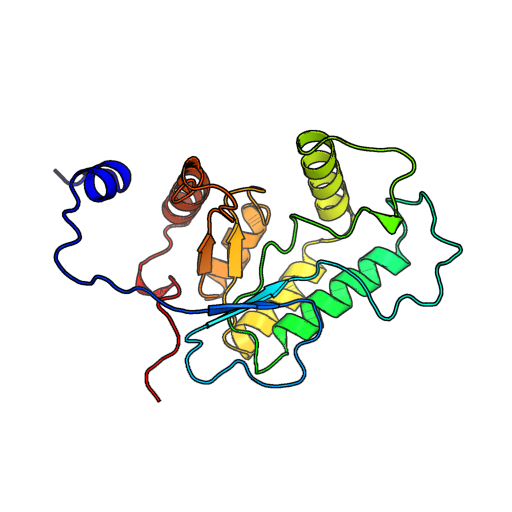 879 C C . GLU A 1 108 ? 14.782 1.941 -10.167 1.00 95.38 108 GLU A C 1
ATOM 881 O O . GLU A 1 108 ? 13.871 2.066 -10.981 1.00 95.38 108 GLU A O 1
ATOM 886 N N . ARG A 1 109 ? 14.691 1.084 -9.138 1.00 94.62 109 ARG A N 1
ATOM 887 C CA . ARG A 1 109 ? 13.499 0.247 -8.926 1.00 94.62 109 ARG A CA 1
ATOM 888 C C . ARG A 1 109 ? 12.256 1.088 -8.677 1.00 94.62 109 ARG A C 1
ATOM 890 O O . ARG A 1 109 ? 11.222 0.792 -9.263 1.00 94.62 109 ARG A O 1
ATOM 897 N N . ARG A 1 110 ? 12.348 2.141 -7.860 1.00 94.62 110 ARG A N 1
ATOM 898 C CA . ARG A 1 110 ? 11.216 3.045 -7.599 1.00 94.62 110 ARG A CA 1
ATOM 899 C C . ARG A 1 110 ? 10.721 3.731 -8.871 1.00 94.62 110 ARG A C 1
ATOM 901 O O . ARG A 1 110 ? 9.515 3.886 -9.038 1.00 94.62 110 ARG A O 1
ATOM 908 N N . GLU A 1 111 ? 11.617 4.119 -9.776 1.00 95.81 111 GLU A N 1
ATOM 909 C CA . GLU A 1 111 ? 11.214 4.688 -11.069 1.00 95.81 111 GLU A CA 1
ATOM 910 C C . GLU A 1 111 ? 10.534 3.648 -11.962 1.00 95.81 111 GLU A C 1
ATOM 912 O O . GLU A 1 111 ? 9.433 3.888 -12.453 1.00 95.81 111 GLU A O 1
ATOM 917 N N . MET A 1 112 ? 11.121 2.458 -12.092 1.00 96.31 112 MET A N 1
ATOM 918 C CA . MET A 1 112 ? 10.531 1.366 -12.876 1.00 96.31 112 MET A CA 1
ATOM 919 C C . MET A 1 112 ? 9.136 0.980 -12.363 1.00 96.31 112 MET A C 1
ATOM 921 O O . MET A 1 112 ? 8.227 0.725 -13.149 1.00 96.31 112 MET A O 1
ATOM 925 N N . GLU A 1 113 ? 8.938 0.965 -11.045 1.00 97.00 113 GLU A N 1
ATOM 926 C CA . GLU A 1 113 ? 7.636 0.710 -10.421 1.00 97.00 113 GLU A CA 1
ATOM 927 C C . GLU A 1 113 ? 6.601 1.773 -10.784 1.00 97.00 113 GLU A C 1
ATOM 929 O O . GLU A 1 113 ? 5.468 1.428 -11.123 1.00 97.00 113 GLU A O 1
ATOM 934 N N . ARG A 1 114 ? 6.986 3.056 -10.795 1.00 96.56 114 ARG A N 1
ATOM 935 C CA . ARG A 1 114 ? 6.106 4.146 -11.244 1.00 96.56 114 ARG A CA 1
ATOM 936 C C . ARG A 1 114 ? 5.695 3.974 -12.703 1.00 96.56 114 ARG A C 1
ATOM 938 O O . ARG A 1 114 ? 4.520 4.167 -13.026 1.00 96.56 114 ARG A O 1
ATOM 945 N N . GLU A 1 115 ? 6.625 3.594 -13.577 1.00 97.12 115 GLU A N 1
ATOM 946 C CA . GLU A 1 115 ? 6.335 3.328 -14.990 1.00 97.12 115 GLU A CA 1
ATOM 947 C C . GLU A 1 115 ? 5.370 2.151 -15.165 1.00 97.12 115 GLU A C 1
ATOM 949 O O . GLU A 1 115 ? 4.370 2.262 -15.880 1.00 97.12 115 GLU A O 1
ATOM 954 N N . VAL A 1 116 ? 5.633 1.040 -14.473 1.00 97.38 116 VAL A N 1
ATOM 955 C CA . VAL A 1 116 ? 4.767 -0.145 -14.461 1.00 97.38 116 VAL A CA 1
ATOM 956 C C . VAL A 1 116 ? 3.374 0.215 -13.958 1.00 97.38 116 VAL A C 1
ATOM 958 O O . VAL A 1 116 ? 2.387 -0.081 -14.631 1.00 97.38 116 VAL A O 1
ATOM 961 N N . ALA A 1 117 ? 3.269 0.897 -12.818 1.00 97.56 117 ALA A N 1
ATOM 962 C CA . ALA A 1 117 ? 1.987 1.289 -12.247 1.00 97.56 117 ALA A CA 1
ATOM 963 C C . ALA A 1 117 ? 1.208 2.200 -13.203 1.00 97.56 117 ALA A C 1
ATOM 965 O O . ALA A 1 117 ? 0.008 2.014 -13.418 1.00 97.56 117 ALA A O 1
ATOM 966 N N . LYS A 1 118 ? 1.891 3.155 -13.848 1.00 97.12 118 LYS A N 1
ATOM 967 C CA . LYS A 1 118 ? 1.300 4.013 -14.881 1.00 97.12 118 LYS A CA 1
ATOM 968 C C . LYS A 1 118 ? 0.750 3.220 -16.058 1.00 97.12 118 LYS A C 1
ATOM 970 O O . LYS A 1 118 ? -0.305 3.589 -16.568 1.00 97.12 118 LYS A O 1
ATOM 975 N N . LYS A 1 119 ? 1.442 2.163 -16.473 1.00 97.75 119 LYS A N 1
ATOM 976 C CA . LYS A 1 119 ? 1.070 1.362 -17.637 1.00 97.75 119 LYS A CA 1
ATOM 977 C C . LYS A 1 119 ? -0.022 0.330 -17.343 1.00 97.75 119 LYS A C 1
ATOM 979 O O . LYS A 1 119 ? -0.909 0.162 -18.171 1.00 97.75 119 LYS A O 1
ATOM 984 N N . TYR A 1 120 ? 0.029 -0.344 -16.194 1.00 97.81 120 TYR A N 1
ATOM 985 C CA . TYR A 1 120 ? -0.784 -1.542 -15.936 1.00 97.81 120 TYR A CA 1
ATOM 986 C C . TYR A 1 120 ? -1.852 -1.376 -14.856 1.00 97.81 120 TYR A C 1
ATOM 988 O O . TYR A 1 120 ? -2.829 -2.132 -14.855 1.00 97.81 120 TYR A O 1
ATOM 996 N N . PHE A 1 121 ? -1.687 -0.422 -13.933 1.00 97.81 121 PHE A N 1
ATOM 997 C CA . PHE A 1 121 ? -2.611 -0.191 -12.817 1.00 97.81 121 PHE A CA 1
ATOM 998 C C . PHE A 1 121 ? -3.474 1.030 -13.140 1.00 97.81 121 PHE A C 1
ATOM 1000 O O . PHE A 1 121 ? -3.303 2.132 -12.607 1.00 97.81 121 PHE A O 1
ATOM 1007 N N . ASP A 1 122 ? -4.352 0.840 -14.115 1.00 97.19 122 ASP A N 1
ATOM 1008 C CA . ASP A 1 122 ? -5.259 1.863 -14.612 1.00 97.19 122 ASP A CA 1
ATOM 1009 C C . ASP A 1 122 ? -6.441 2.113 -13.659 1.00 97.19 122 ASP A C 1
ATOM 1011 O O . ASP A 1 122 ? -6.608 1.467 -12.619 1.00 97.19 122 ASP A O 1
ATOM 1015 N N . THR A 1 123 ? -7.278 3.086 -14.015 1.00 98.25 123 THR A N 1
ATOM 1016 C CA . THR A 1 123 ? -8.448 3.453 -13.214 1.00 98.25 123 THR A CA 1
ATOM 1017 C C . THR A 1 123 ? -9.434 2.298 -13.075 1.00 98.25 123 THR A C 1
ATOM 1019 O O . THR A 1 123 ? -9.969 2.100 -11.989 1.00 98.25 123 THR A O 1
ATOM 1022 N N . LEU A 1 124 ? -9.625 1.483 -14.118 1.00 98.19 124 LEU A N 1
ATOM 1023 C CA . LEU A 1 124 ? -10.542 0.340 -14.079 1.00 98.19 124 LEU A CA 1
ATOM 1024 C C . LEU A 1 124 ? -10.094 -0.719 -13.065 1.00 98.19 124 LEU A C 1
ATOM 1026 O O . LEU A 1 124 ? -10.913 -1.253 -12.308 1.00 98.19 124 LEU A O 1
ATOM 1030 N N . PHE A 1 125 ? -8.794 -1.014 -13.013 1.00 98.56 125 PHE A N 1
ATOM 1031 C CA . PHE A 1 125 ? -8.229 -1.879 -11.987 1.00 98.56 125 PHE A CA 1
ATOM 1032 C C . PHE A 1 125 ? -8.466 -1.310 -10.584 1.00 98.56 125 PHE A C 1
ATOM 1034 O O . PHE A 1 125 ? -8.968 -2.025 -9.711 1.00 98.56 125 PHE A O 1
ATOM 1041 N N . TRP A 1 126 ? -8.168 -0.027 -10.378 1.00 98.69 126 TRP A N 1
ATOM 1042 C CA . TRP A 1 126 ? -8.335 0.630 -9.084 1.00 98.69 126 TRP A CA 1
ATOM 1043 C C . TRP A 1 126 ? -9.793 0.696 -8.623 1.00 98.69 126 TRP A C 1
ATOM 1045 O O . TRP A 1 126 ? -10.077 0.403 -7.463 1.00 98.69 126 TRP A O 1
ATOM 1055 N N . GLU A 1 127 ? -10.742 0.987 -9.512 1.00 98.69 127 GLU A N 1
ATOM 1056 C CA . GLU A 1 127 ? -12.178 0.962 -9.206 1.00 98.69 127 GLU A CA 1
ATOM 1057 C C . GLU A 1 127 ? -12.630 -0.429 -8.753 1.00 98.69 127 GLU A C 1
ATOM 1059 O O . GLU A 1 127 ? -13.370 -0.579 -7.772 1.00 98.69 127 GLU A O 1
ATOM 1064 N N . LYS A 1 128 ? -12.166 -1.472 -9.450 1.00 98.62 128 LYS A N 1
ATOM 1065 C CA . LYS A 1 128 ? -12.453 -2.865 -9.097 1.00 98.62 128 LYS A CA 1
ATOM 1066 C C . LYS A 1 128 ? -11.859 -3.227 -7.738 1.00 98.62 128 LYS A C 1
ATOM 1068 O O . LYS A 1 128 ? -12.525 -3.908 -6.955 1.00 98.62 128 LYS A O 1
ATOM 1073 N N . LEU A 1 129 ? -10.633 -2.789 -7.461 1.00 98.75 129 LEU A N 1
ATOM 1074 C CA . LEU A 1 129 ? -9.956 -3.023 -6.192 1.00 98.75 129 LEU A CA 1
ATOM 1075 C C . LEU A 1 129 ? -10.674 -2.318 -5.038 1.00 98.75 129 LEU A C 1
ATOM 1077 O O . LEU A 1 129 ? -11.084 -2.985 -4.090 1.00 98.75 129 LEU A O 1
ATOM 1081 N N . ILE A 1 130 ? -10.920 -1.013 -5.150 1.00 98.69 130 ILE A N 1
ATOM 1082 C CA . ILE A 1 130 ? -11.596 -0.208 -4.122 1.00 98.69 130 ILE A CA 1
ATOM 1083 C C . ILE A 1 130 ? -12.980 -0.768 -3.808 1.00 98.69 130 ILE A C 1
ATOM 1085 O O . ILE A 1 130 ? -13.321 -0.941 -2.640 1.00 98.69 130 ILE A O 1
ATOM 1089 N N . ARG A 1 131 ? -13.753 -1.172 -4.824 1.00 98.56 131 ARG A N 1
ATOM 1090 C CA . ARG A 1 131 ? -15.057 -1.814 -4.604 1.00 98.56 131 ARG A CA 1
ATOM 1091 C C . ARG A 1 131 ? -14.945 -3.067 -3.730 1.00 98.56 131 ARG A C 1
ATOM 1093 O O . ARG A 1 131 ? -15.805 -3.298 -2.881 1.00 98.56 131 ARG A O 1
ATOM 1100 N N . ARG A 1 132 ? -13.895 -3.876 -3.910 1.00 98.19 132 ARG A N 1
ATOM 1101 C CA . ARG A 1 132 ? -13.638 -5.047 -3.053 1.00 98.19 132 ARG A CA 1
ATOM 1102 C C . ARG A 1 132 ? -13.196 -4.641 -1.658 1.00 98.19 132 ARG A C 1
ATOM 1104 O O . ARG A 1 132 ? -13.684 -5.235 -0.702 1.00 98.19 132 ARG A O 1
ATOM 1111 N N . MET A 1 133 ? -12.324 -3.642 -1.541 1.00 98.31 133 MET A N 1
ATOM 1112 C CA . MET A 1 133 ? -11.864 -3.136 -0.248 1.00 98.31 133 MET A CA 1
ATOM 1113 C C . MET A 1 133 ? -13.035 -2.636 0.593 1.00 98.31 133 MET A C 1
ATOM 1115 O O . MET A 1 133 ? -13.175 -3.068 1.731 1.00 98.31 133 MET A O 1
ATOM 1119 N N . VAL A 1 134 ? -13.942 -1.847 0.015 1.00 97.94 134 VAL A N 1
ATOM 1120 C CA . VAL A 1 134 ? -15.173 -1.401 0.686 1.00 97.94 134 VAL A CA 1
ATOM 1121 C C . VAL A 1 134 ? -16.034 -2.599 1.093 1.00 97.94 134 VAL A C 1
ATOM 1123 O O . VAL A 1 134 ? -16.386 -2.748 2.263 1.00 97.94 134 VAL A O 1
ATOM 1126 N N . ALA A 1 135 ? -16.323 -3.511 0.159 1.00 97.56 135 ALA A N 1
ATOM 1127 C CA . ALA A 1 135 ? -17.179 -4.670 0.424 1.00 97.56 135 ALA A CA 1
ATOM 1128 C C . ALA A 1 135 ? -16.616 -5.623 1.495 1.00 97.56 135 ALA A C 1
ATOM 1130 O O . ALA A 1 135 ? -17.375 -6.334 2.156 1.00 97.56 135 ALA A O 1
ATOM 1131 N N . LYS A 1 136 ? -15.291 -5.670 1.654 1.00 96.69 136 LYS A N 1
ATOM 1132 C CA . LYS A 1 136 ? -14.583 -6.553 2.590 1.00 96.69 136 LYS A CA 1
ATOM 1133 C C . LYS A 1 136 ? -13.962 -5.814 3.775 1.00 96.69 136 LYS A C 1
ATOM 1135 O O . LYS A 1 136 ? -13.260 -6.456 4.552 1.00 96.69 136 LYS A O 1
ATOM 1140 N N . ARG A 1 137 ? -14.242 -4.511 3.915 1.00 95.94 137 ARG A N 1
ATOM 1141 C CA . ARG A 1 137 ? -13.704 -3.617 4.953 1.00 95.94 137 ARG A CA 1
ATOM 1142 C C . ARG A 1 137 ? -12.180 -3.714 5.078 1.00 95.94 137 ARG A C 1
ATOM 1144 O O . ARG A 1 137 ? -11.655 -3.909 6.168 1.00 95.94 137 ARG A O 1
ATOM 1151 N N . LYS A 1 138 ? -11.485 -3.650 3.942 1.00 97.00 138 LYS A N 1
ATOM 1152 C CA . LYS A 1 138 ? -10.019 -3.632 3.890 1.00 97.00 138 LYS A CA 1
ATOM 1153 C C . LYS A 1 138 ? -9.489 -2.222 4.061 1.00 97.00 138 LYS A C 1
ATOM 1155 O O . LYS A 1 138 ? -10.139 -1.259 3.656 1.00 97.00 138 LYS A O 1
ATOM 1160 N N . THR A 1 139 ? -8.275 -2.151 4.576 1.00 97.94 139 THR A N 1
ATOM 1161 C CA . THR A 1 139 ? -7.505 -0.924 4.724 1.00 97.94 139 THR A CA 1
ATOM 1162 C C . THR A 1 139 ? -6.509 -0.781 3.575 1.00 97.94 139 THR A C 1
ATOM 1164 O O . THR A 1 139 ? -5.910 -1.766 3.138 1.00 97.94 139 THR A O 1
ATOM 1167 N N . LEU A 1 140 ? -6.329 0.442 3.083 1.00 98.31 140 LEU A N 1
ATOM 1168 C CA . LEU A 1 140 ? -5.285 0.800 2.125 1.00 98.31 140 LEU A CA 1
ATOM 1169 C C . LEU A 1 140 ? -4.048 1.319 2.855 1.00 98.31 140 LEU A C 1
ATOM 1171 O O . LEU A 1 140 ? -4.151 2.288 3.603 1.00 98.31 140 LEU A O 1
ATOM 1175 N N . GLU A 1 141 ? -2.879 0.743 2.598 1.00 98.25 141 GLU A N 1
ATOM 1176 C CA . GLU A 1 141 ? -1.634 1.353 3.049 1.00 98.25 141 GLU A CA 1
ATOM 1177 C C . GLU A 1 141 ? -1.226 2.535 2.156 1.00 98.25 141 GLU A C 1
ATOM 1179 O O . GLU A 1 141 ? -1.143 2.423 0.932 1.00 98.25 141 GLU A O 1
ATOM 1184 N N . ILE A 1 142 ? -0.927 3.664 2.797 1.00 97.50 142 ILE A N 1
ATOM 1185 C CA . ILE A 1 142 ? -0.188 4.793 2.237 1.00 97.50 142 ILE A CA 1
ATOM 1186 C C . ILE A 1 142 ? 1.266 4.615 2.675 1.00 97.50 142 ILE A C 1
ATOM 1188 O O . ILE A 1 142 ? 1.645 4.894 3.819 1.0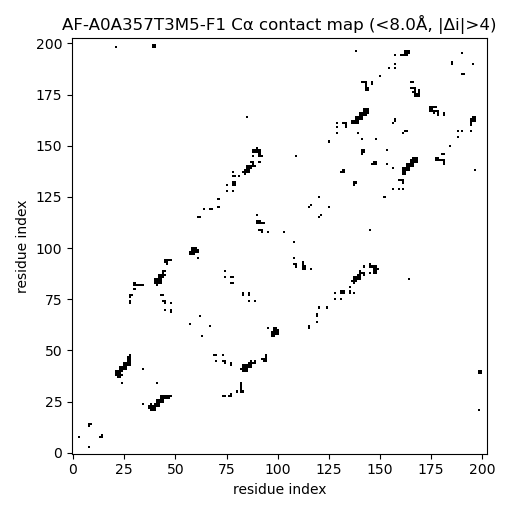0 97.50 142 ILE A O 1
ATOM 1192 N N . HIS A 1 143 ? 2.067 4.093 1.758 1.00 96.56 143 HIS A N 1
ATOM 1193 C CA . HIS A 1 143 ? 3.401 3.595 2.033 1.00 96.56 143 HIS A CA 1
ATOM 1194 C C . HIS A 1 143 ? 4.452 4.692 1.853 1.00 96.56 143 HIS A C 1
ATOM 1196 O O . HIS A 1 143 ? 4.699 5.146 0.734 1.00 96.56 143 HIS A O 1
ATOM 1202 N N . GLY A 1 144 ? 5.079 5.119 2.950 1.00 94.94 144 GLY A N 1
ATOM 1203 C CA . GLY A 1 144 ? 5.980 6.272 2.977 1.00 94.94 144 GLY A CA 1
ATOM 1204 C C . GLY A 1 144 ? 7.272 6.056 2.197 1.00 94.94 144 GLY A C 1
ATOM 1205 O O . GLY A 1 144 ? 7.718 6.959 1.494 1.00 94.94 144 GLY A O 1
ATOM 1206 N N . MET A 1 145 ? 7.836 4.847 2.256 1.00 92.50 145 MET A N 1
ATOM 1207 C CA . MET A 1 145 ? 9.143 4.551 1.658 1.00 92.50 145 MET A CA 1
ATOM 1208 C C . MET A 1 145 ? 9.127 4.559 0.124 1.00 92.50 145 MET A C 1
ATOM 1210 O O . MET A 1 145 ? 10.094 4.974 -0.510 1.00 92.50 145 MET A O 1
ATOM 1214 N N . SER A 1 146 ? 8.031 4.114 -0.496 1.00 92.94 146 SER A N 1
ATOM 1215 C CA . SER A 1 146 ? 7.860 4.173 -1.958 1.00 92.94 146 SER A CA 1
ATOM 1216 C C . SER A 1 146 ? 6.976 5.326 -2.425 1.00 92.94 146 SER A C 1
ATOM 1218 O O . SER A 1 146 ? 6.911 5.560 -3.628 1.00 92.94 146 SER A O 1
ATOM 1220 N N . GLN A 1 147 ? 6.329 6.048 -1.505 1.00 95.38 147 GLN A N 1
ATOM 1221 C CA . GLN A 1 147 ? 5.346 7.093 -1.803 1.00 95.38 147 GLN A CA 1
ATOM 1222 C C . GLN A 1 147 ? 4.216 6.581 -2.709 1.00 95.38 147 GLN A C 1
ATOM 1224 O O . GLN A 1 147 ? 3.923 7.133 -3.772 1.00 95.38 147 GLN A O 1
ATOM 1229 N N . THR A 1 148 ? 3.604 5.468 -2.298 1.00 95.88 148 THR A N 1
ATOM 1230 C CA . THR A 1 148 ? 2.578 4.750 -3.073 1.00 95.88 148 THR A CA 1
ATOM 1231 C C . THR A 1 148 ? 1.341 4.426 -2.236 1.00 95.88 148 THR A C 1
ATOM 1233 O O . THR A 1 148 ? 1.467 4.274 -1.020 1.00 95.88 148 THR A O 1
ATOM 1236 N N . PRO A 1 149 ? 0.168 4.222 -2.865 1.00 97.31 149 PRO A N 1
ATOM 1237 C CA . PRO A 1 149 ? -0.092 4.342 -4.307 1.00 97.31 149 PRO A CA 1
ATOM 1238 C C . PRO A 1 149 ? -0.104 5.802 -4.779 1.00 97.31 149 PRO A C 1
ATOM 1240 O O . PRO A 1 149 ? 0.011 6.727 -3.977 1.00 97.31 149 PRO A O 1
ATOM 1243 N N . ARG A 1 150 ? -0.227 6.030 -6.091 1.00 96.69 150 ARG A N 1
ATOM 1244 C CA . ARG A 1 150 ? -0.295 7.392 -6.643 1.00 96.69 150 ARG A CA 1
ATOM 1245 C C . ARG A 1 150 ? -1.458 8.197 -6.021 1.00 96.69 150 ARG A C 1
ATOM 1247 O O . ARG A 1 150 ? -2.549 7.640 -5.849 1.00 96.69 150 ARG A O 1
ATOM 1254 N N . PRO A 1 151 ? -1.282 9.508 -5.743 1.00 95.31 151 PRO A N 1
ATOM 1255 C CA . PRO A 1 151 ? -2.224 10.288 -4.931 1.00 95.31 151 PRO A CA 1
ATOM 1256 C C . PRO A 1 151 ? -3.684 10.272 -5.410 1.00 95.31 151 PRO A C 1
ATOM 1258 O O . PRO A 1 151 ? -4.602 10.183 -4.597 1.00 95.31 151 PRO A O 1
ATOM 1261 N N . GLN A 1 152 ? -3.935 10.267 -6.724 1.00 95.75 152 GLN A N 1
ATOM 1262 C CA . GLN A 1 152 ? -5.300 10.218 -7.257 1.00 95.75 152 GLN A CA 1
ATOM 1263 C C . GLN A 1 152 ? -6.070 8.950 -6.855 1.00 95.75 152 GLN A C 1
ATOM 1265 O O . GLN A 1 152 ? -7.288 9.002 -6.698 1.00 95.75 152 GLN A O 1
ATOM 1270 N N . TYR A 1 153 ? -5.381 7.822 -6.657 1.00 97.75 153 TYR A N 1
ATOM 1271 C CA . TYR A 1 153 ? -6.015 6.575 -6.229 1.00 97.75 153 TYR A CA 1
ATOM 1272 C C . TYR A 1 153 ? -6.186 6.502 -4.715 1.00 97.75 153 TYR A C 1
ATOM 1274 O O . TYR A 1 153 ? -7.167 5.922 -4.254 1.00 97.75 153 TYR A O 1
ATOM 1282 N N . ILE A 1 154 ? -5.312 7.170 -3.953 1.00 97.44 154 ILE A N 1
ATOM 1283 C CA . ILE A 1 154 ? -5.539 7.421 -2.523 1.00 97.44 154 ILE A CA 1
ATOM 1284 C C . ILE A 1 154 ? -6.824 8.231 -2.354 1.00 97.44 154 ILE A C 1
ATOM 1286 O O . ILE A 1 154 ? -7.724 7.801 -1.636 1.00 97.44 154 ILE A O 1
ATOM 1290 N N . LYS A 1 155 ? -6.953 9.346 -3.085 1.00 96.75 155 LYS A N 1
ATOM 1291 C CA . LYS A 1 155 ? -8.170 10.168 -3.109 1.00 96.75 155 LYS A CA 1
ATOM 1292 C C . LYS A 1 155 ? -9.404 9.327 -3.426 1.00 96.75 155 LYS A C 1
ATOM 1294 O O . LYS A 1 155 ? -10.369 9.355 -2.671 1.00 96.75 155 LYS A O 1
ATOM 1299 N N . MET A 1 156 ? -9.349 8.540 -4.503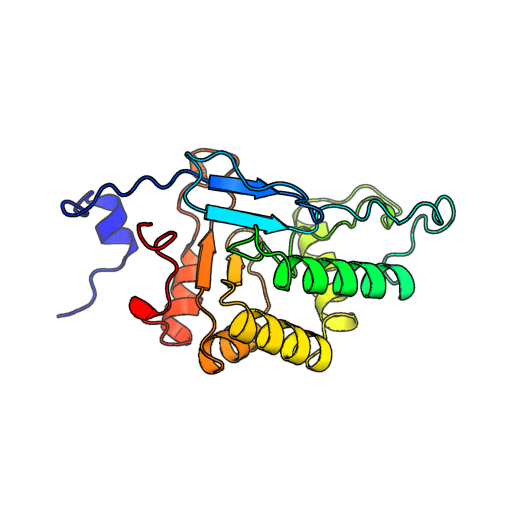 1.00 97.94 156 MET A N 1
ATOM 1300 C CA . MET A 1 156 ? -10.470 7.700 -4.930 1.00 97.94 156 MET A CA 1
ATOM 1301 C C . MET A 1 156 ? -10.874 6.668 -3.866 1.00 97.94 156 MET A C 1
ATOM 1303 O O . MET A 1 156 ? -12.062 6.439 -3.653 1.00 97.94 156 MET A O 1
ATOM 1307 N N . ALA A 1 157 ? -9.906 6.060 -3.174 1.00 97.81 157 ALA A N 1
ATOM 1308 C CA . ALA A 1 157 ? -10.174 5.114 -2.094 1.00 97.81 157 ALA A CA 1
ATOM 1309 C C . ALA A 1 157 ? -10.803 5.804 -0.871 1.00 97.81 157 ALA A C 1
ATOM 1311 O O . ALA A 1 157 ? -11.815 5.331 -0.351 1.00 97.81 157 ALA A O 1
ATOM 1312 N N . VAL A 1 158 ? -10.242 6.940 -0.447 1.00 96.56 158 VAL A N 1
ATOM 1313 C CA . VAL A 1 158 ? -10.738 7.739 0.685 1.00 96.56 158 VAL A CA 1
ATOM 1314 C C . VAL A 1 158 ? -12.167 8.222 0.433 1.00 96.56 158 VAL A C 1
ATOM 1316 O O . VAL A 1 158 ? -13.024 8.056 1.300 1.00 96.56 158 VAL A O 1
ATOM 1319 N N . GLU A 1 159 ? -12.452 8.759 -0.757 1.00 96.88 159 GLU A N 1
ATOM 1320 C CA . GLU A 1 159 ? -13.792 9.222 -1.152 1.00 96.88 159 GLU A CA 1
ATOM 1321 C C . GLU A 1 159 ? -14.810 8.072 -1.208 1.00 96.88 159 GLU A C 1
ATOM 1323 O O . GLU A 1 159 ? -15.988 8.270 -0.915 1.00 96.88 159 GLU A O 1
ATOM 1328 N N . ALA A 1 160 ? -14.360 6.853 -1.517 1.00 97.44 160 ALA A N 1
ATOM 1329 C CA . ALA A 1 160 ? -15.186 5.648 -1.476 1.00 97.44 160 ALA A CA 1
ATOM 1330 C C . ALA A 1 160 ? -15.388 5.076 -0.057 1.00 97.44 160 ALA A C 1
ATOM 1332 O O . ALA A 1 160 ? -16.091 4.075 0.101 1.00 97.44 160 ALA A O 1
ATOM 1333 N N . GLY A 1 161 ? -14.789 5.682 0.973 1.00 96.00 161 GLY A N 1
ATOM 1334 C CA . GLY A 1 161 ? -14.919 5.254 2.367 1.00 96.00 161 GLY A CA 1
ATOM 1335 C C . GLY A 1 161 ? -13.965 4.132 2.784 1.00 96.00 161 GLY A C 1
ATOM 1336 O O . GLY A 1 161 ? -14.220 3.459 3.781 1.00 96.00 161 GLY A O 1
ATOM 1337 N N . VAL A 1 162 ? -12.877 3.906 2.044 1.00 97.38 162 VAL A N 1
ATOM 1338 C CA . VAL A 1 162 ? -11.819 2.965 2.444 1.00 97.38 162 VAL A CA 1
ATOM 1339 C C . VAL A 1 162 ? -11.028 3.550 3.620 1.00 97.38 162 VAL A C 1
ATOM 1341 O O . VAL A 1 162 ? -10.608 4.706 3.584 1.00 97.38 162 VAL A O 1
ATOM 1344 N N . THR A 1 163 ? -10.822 2.749 4.668 1.00 96.88 163 THR A N 1
ATOM 1345 C CA . THR A 1 163 ? -9.910 3.072 5.778 1.00 96.88 163 THR A CA 1
ATOM 1346 C C . THR A 1 163 ? -8.466 3.055 5.278 1.00 96.88 163 THR A C 1
ATOM 1348 O O . THR A 1 163 ? -8.119 2.240 4.425 1.00 96.88 163 THR A O 1
ATOM 1351 N N . VAL A 1 164 ? -7.599 3.907 5.819 1.00 97.38 164 VAL A N 1
ATOM 1352 C CA . VAL A 1 164 ? -6.180 3.963 5.444 1.00 97.38 164 VAL A CA 1
ATOM 1353 C C . VAL A 1 164 ? -5.257 3.688 6.629 1.00 97.38 164 VAL A C 1
ATOM 1355 O O . VAL A 1 164 ? -5.574 4.005 7.775 1.00 97.38 164 VAL A O 1
ATOM 1358 N N . SER A 1 165 ? -4.097 3.106 6.355 1.00 96.56 165 SER A N 1
ATOM 1359 C CA . SER A 1 165 ? -2.960 3.018 7.274 1.00 96.56 165 SER A CA 1
ATOM 1360 C C . SER A 1 165 ? -1.771 3.765 6.680 1.00 96.56 165 SER A C 1
ATOM 1362 O O . SER A 1 165 ? -1.698 3.964 5.469 1.00 96.56 165 SER A O 1
ATOM 1364 N N . ILE A 1 166 ? -0.829 4.177 7.524 1.00 95.31 166 ILE A N 1
ATOM 1365 C CA . ILE A 1 166 ? 0.436 4.778 7.091 1.00 95.31 166 ILE A CA 1
ATOM 1366 C C . ILE A 1 166 ? 1.589 3.965 7.668 1.00 95.31 166 ILE A C 1
ATOM 1368 O O . ILE A 1 166 ? 1.505 3.503 8.806 1.00 95.31 166 ILE A O 1
ATOM 1372 N N . GLY A 1 167 ? 2.659 3.799 6.900 1.00 93.25 167 GLY A N 1
ATOM 1373 C CA . GLY A 1 167 ? 3.817 3.013 7.317 1.00 93.25 167 GLY A CA 1
ATOM 1374 C C . GLY A 1 167 ? 5.092 3.523 6.665 1.00 93.25 167 GLY A C 1
ATOM 1375 O O . GLY A 1 167 ? 5.077 3.902 5.495 1.00 93.25 167 GLY A O 1
ATOM 13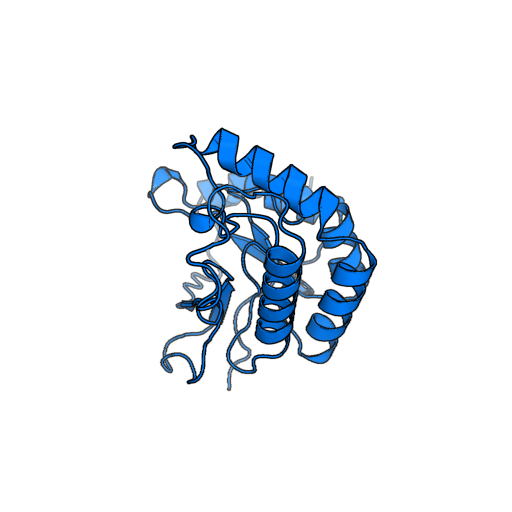76 N N . SER A 1 168 ? 6.189 3.559 7.426 1.00 93.50 168 SER A N 1
ATOM 1377 C CA . SER A 1 168 ? 7.509 3.924 6.897 1.00 93.50 168 SER A CA 1
ATOM 1378 C C . SER A 1 168 ? 8.297 2.735 6.356 1.00 93.50 168 SER A C 1
ATOM 1380 O O . SER A 1 168 ? 9.325 2.963 5.730 1.00 93.50 168 SER A O 1
ATOM 1382 N N . ASP A 1 169 ? 7.851 1.498 6.615 1.00 93.88 169 ASP A N 1
ATOM 1383 C CA . ASP A 1 169 ? 8.560 0.269 6.218 1.00 93.88 169 ASP A CA 1
ATOM 1384 C C . ASP A 1 169 ? 10.029 0.252 6.680 1.00 93.88 169 ASP A C 1
ATOM 1386 O O . ASP A 1 169 ? 10.983 -0.082 5.971 1.00 93.88 169 ASP A O 1
ATOM 1390 N N . ALA A 1 170 ? 10.210 0.694 7.927 1.00 91.50 170 ALA A N 1
ATOM 1391 C CA . ALA A 1 170 ? 11.513 0.864 8.537 1.00 91.50 170 ALA A CA 1
ATOM 1392 C C . ALA A 1 170 ? 12.206 -0.485 8.761 1.00 91.50 170 ALA A C 1
ATOM 1394 O O . ALA A 1 170 ? 11.789 -1.285 9.597 1.00 91.50 170 ALA A O 1
ATOM 1395 N N . HIS A 1 171 ? 13.335 -0.678 8.084 1.00 91.62 171 HIS A N 1
ATOM 1396 C CA . HIS A 1 171 ? 14.263 -1.786 8.328 1.00 91.62 171 HIS A CA 1
ATOM 1397 C C . HIS A 1 171 ? 15.479 -1.359 9.175 1.00 91.62 171 HIS A C 1
ATOM 1399 O O . HIS A 1 171 ? 16.326 -2.182 9.526 1.00 91.62 171 HIS A O 1
ATOM 1405 N N . GLN A 1 172 ? 15.568 -0.070 9.521 1.00 89.12 172 GLN A N 1
ATOM 1406 C CA . GLN A 1 172 ? 16.560 0.505 10.426 1.00 89.12 172 GLN A CA 1
ATOM 1407 C C . GLN A 1 172 ? 15.885 1.470 11.407 1.00 89.12 172 GLN A C 1
ATOM 1409 O O . GLN A 1 172 ? 14.882 2.102 11.083 1.00 89.12 172 GLN A O 1
ATOM 1414 N N . LEU A 1 173 ? 16.468 1.640 12.600 1.00 86.94 173 LEU A N 1
ATOM 1415 C CA . LEU A 1 173 ? 15.910 2.521 13.639 1.00 86.94 173 LEU A CA 1
ATOM 1416 C C . LEU A 1 173 ? 15.731 3.971 13.164 1.00 86.94 173 LEU A C 1
ATOM 1418 O O . LEU A 1 173 ? 14.778 4.632 13.561 1.00 86.94 173 LEU A O 1
ATOM 1422 N N . ILE A 1 174 ? 16.628 4.456 12.301 1.00 86.06 174 ILE A N 1
ATOM 1423 C CA . ILE A 1 174 ? 16.591 5.827 11.771 1.00 86.06 174 ILE A CA 1
ATOM 1424 C C . ILE A 1 174 ? 15.439 6.074 10.781 1.00 86.06 174 ILE A C 1
ATOM 1426 O O . ILE A 1 174 ? 15.122 7.226 10.477 1.00 86.06 174 ILE A O 1
ATOM 1430 N N . ASP A 1 175 ? 14.813 5.005 10.286 1.00 86.38 175 ASP A N 1
ATOM 1431 C CA . ASP A 1 175 ? 13.693 5.072 9.348 1.00 86.38 175 ASP A CA 1
ATOM 1432 C C . ASP A 1 175 ? 12.330 4.960 10.054 1.00 86.38 175 ASP A C 1
ATOM 1434 O O . ASP A 1 175 ? 11.278 5.142 9.431 1.00 86.38 175 ASP A O 1
ATOM 1438 N N . ILE A 1 176 ? 12.318 4.694 11.367 1.00 88.38 176 ILE A N 1
ATOM 1439 C CA . ILE A 1 176 ? 11.088 4.685 12.164 1.00 88.38 176 ILE A CA 1
ATOM 1440 C C . ILE A 1 176 ? 10.472 6.084 12.131 1.00 88.38 176 ILE A C 1
ATOM 1442 O O . ILE A 1 176 ? 11.125 7.079 12.441 1.00 88.38 176 ILE A O 1
ATOM 1446 N N . GLY A 1 177 ? 9.194 6.156 11.758 1.00 86.81 177 GLY A N 1
ATOM 1447 C CA . GLY A 1 177 ? 8.464 7.422 11.712 1.00 86.81 177 GLY A CA 1
ATOM 1448 C C . GLY A 1 177 ? 8.804 8.307 10.511 1.00 86.81 177 GLY A C 1
ATOM 1449 O O . GLY A 1 177 ? 8.354 9.449 10.472 1.00 86.81 177 GLY A O 1
ATOM 1450 N N . ARG A 1 178 ? 9.533 7.805 9.503 1.00 90.94 178 ARG A N 1
ATOM 1451 C CA . ARG A 1 178 ? 9.667 8.481 8.201 1.00 90.94 178 ARG A CA 1
ATOM 1452 C C . ARG A 1 178 ? 8.373 8.375 7.392 1.00 90.94 178 ARG A C 1
ATOM 1454 O O . ARG A 1 178 ? 8.269 7.607 6.443 1.00 90.94 178 ARG A O 1
ATOM 1461 N N . ILE A 1 179 ? 7.371 9.133 7.825 1.00 94.12 179 ILE A N 1
ATOM 1462 C CA . ILE A 1 179 ? 6.000 9.131 7.296 1.00 94.12 179 ILE A CA 1
ATOM 1463 C C . ILE A 1 179 ? 5.537 10.528 6.861 1.00 94.12 179 ILE A C 1
ATOM 1465 O O . ILE A 1 179 ? 4.343 10.733 6.673 1.00 94.12 179 ILE A O 1
ATOM 1469 N N . ASP A 1 180 ? 6.453 11.487 6.696 1.00 94.88 180 ASP A N 1
ATOM 1470 C CA . ASP A 1 180 ? 6.117 12.885 6.379 1.00 94.88 180 ASP A CA 1
ATOM 1471 C C . ASP A 1 180 ? 5.237 13.000 5.127 1.00 94.88 180 ASP A C 1
ATOM 1473 O O . ASP A 1 180 ? 4.169 13.603 5.178 1.00 94.88 180 ASP A O 1
ATOM 1477 N N . TRP A 1 181 ? 5.611 12.305 4.048 1.00 95.44 181 TRP A N 1
ATOM 1478 C CA . TRP A 1 181 ? 4.801 12.242 2.828 1.00 95.44 181 TRP A CA 1
ATOM 1479 C C . TRP A 1 181 ? 3.394 11.687 3.084 1.00 95.44 181 TRP A C 1
ATOM 1481 O O . TRP A 1 181 ? 2.409 12.196 2.551 1.00 95.44 181 TRP A O 1
ATOM 1491 N N . CYS A 1 182 ? 3.272 10.660 3.932 1.00 95.25 182 CYS A N 1
ATOM 1492 C CA . CYS A 1 182 ? 1.967 10.110 4.281 1.00 95.25 182 CYS A CA 1
ATOM 1493 C C . CYS A 1 182 ? 1.115 11.164 4.998 1.00 95.25 182 CYS A C 1
ATOM 1495 O O . CYS A 1 182 ? -0.063 11.301 4.687 1.00 95.25 182 CYS A O 1
ATOM 1497 N N . LEU A 1 183 ? 1.699 11.919 5.934 1.00 94.06 183 LEU A N 1
ATOM 1498 C CA . LEU A 1 183 ? 0.997 12.976 6.666 1.00 94.06 183 LEU A CA 1
ATOM 1499 C C . LEU A 1 183 ? 0.518 14.093 5.732 1.00 94.06 183 LEU A C 1
ATOM 1501 O O . LEU A 1 183 ? -0.636 14.504 5.840 1.00 94.06 183 LEU A O 1
ATOM 1505 N N . GLU A 1 184 ? 1.356 14.523 4.786 1.00 95.06 184 GLU A N 1
ATOM 1506 C CA . GLU A 1 184 ? 0.990 15.512 3.762 1.00 95.06 184 GLU A CA 1
ATOM 1507 C C . GLU A 1 184 ? -0.192 15.033 2.909 1.00 95.06 184 GLU A C 1
ATOM 1509 O O . GLU A 1 184 ? -1.141 15.779 2.672 1.00 95.06 184 GLU A O 1
ATOM 1514 N N . VAL A 1 185 ? -0.178 13.765 2.487 1.00 94.50 185 VAL A N 1
ATOM 1515 C CA . VAL A 1 185 ? -1.275 13.151 1.725 1.00 94.50 185 VAL A CA 1
ATOM 1516 C C . VAL A 1 185 ? -2.569 13.094 2.541 1.00 94.50 185 VAL A C 1
ATOM 1518 O O . VAL A 1 185 ? -3.639 13.414 2.017 1.00 94.50 185 VAL A O 1
ATOM 1521 N N . LEU A 1 186 ? -2.492 12.692 3.815 1.00 92.81 186 LEU A N 1
ATOM 1522 C CA . LEU A 1 186 ? -3.655 12.647 4.705 1.00 92.81 186 LEU A CA 1
ATOM 1523 C C . LEU A 1 186 ? -4.265 14.041 4.893 1.00 92.81 186 LEU A C 1
ATOM 1525 O O . LEU A 1 186 ? -5.485 14.182 4.823 1.00 92.81 186 LEU A O 1
ATOM 1529 N N . GLU A 1 187 ? -3.430 15.061 5.103 1.00 92.88 187 GLU A N 1
ATOM 1530 C CA . GLU A 1 187 ? -3.863 16.453 5.244 1.00 92.88 187 GLU A CA 1
ATOM 1531 C C . GLU A 1 187 ? -4.504 16.969 3.953 1.00 92.88 187 GLU A C 1
ATOM 1533 O O . GLU A 1 187 ? -5.623 17.483 3.982 1.00 92.88 187 GLU A O 1
ATOM 1538 N N . PHE A 1 188 ? -3.845 16.760 2.811 1.00 92.94 188 PHE A N 1
ATOM 1539 C CA . PHE A 1 188 ? -4.313 17.231 1.510 1.00 92.94 188 PHE A CA 1
ATOM 1540 C C . PHE A 1 188 ? -5.684 16.654 1.128 1.00 92.94 188 PHE A C 1
ATOM 1542 O O . PHE A 1 188 ? -6.513 17.357 0.549 1.00 92.94 188 PHE A O 1
ATOM 1549 N N . TYR A 1 189 ? -5.951 15.390 1.474 1.00 91.62 189 TYR A N 1
ATOM 1550 C CA . TYR A 1 189 ? -7.240 14.739 1.216 1.00 91.62 189 TYR A CA 1
ATOM 1551 C C . TYR A 1 189 ? -8.233 14.816 2.381 1.00 91.62 189 TYR A C 1
ATOM 1553 O O . TYR A 1 189 ? -9.317 14.240 2.289 1.00 91.62 189 TYR A O 1
ATOM 1561 N N . GLY A 1 190 ? -7.904 15.532 3.460 1.00 89.06 190 GLY A N 1
ATOM 1562 C CA . GLY A 1 190 ? -8.798 15.717 4.603 1.00 89.06 190 GLY A CA 1
ATOM 1563 C C . GLY A 1 190 ? -9.144 14.417 5.333 1.00 89.06 190 GLY A C 1
ATOM 1564 O O . GLY A 1 190 ? -10.250 14.287 5.861 1.00 89.06 190 GLY A O 1
ATOM 1565 N N . VAL A 1 191 ? -8.227 13.444 5.360 1.00 90.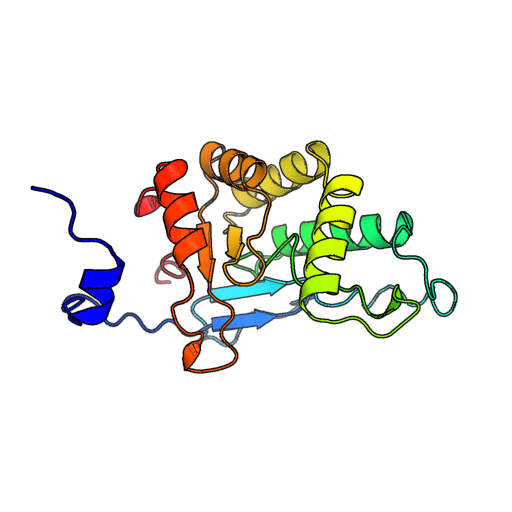12 191 VAL A N 1
ATOM 1566 C CA . VAL A 1 191 ? -8.454 12.150 6.011 1.00 90.12 191 VAL A CA 1
ATOM 1567 C C . VAL A 1 191 ? -8.536 12.343 7.524 1.00 90.12 191 VAL A C 1
ATOM 1569 O O . VAL A 1 191 ? -7.555 12.656 8.199 1.00 90.12 191 VAL A O 1
ATOM 1572 N N . GLY A 1 192 ? -9.732 12.142 8.072 1.00 85.62 192 GLY A N 1
ATOM 1573 C CA . GLY A 1 192 ? -9.980 12.255 9.505 1.00 85.62 192 GLY A CA 1
ATOM 1574 C C . GLY A 1 192 ? -9.545 11.016 10.292 1.00 85.62 192 GLY A C 1
ATOM 1575 O O . GLY A 1 192 ? -9.423 9.917 9.755 1.00 85.62 192 GLY A O 1
ATOM 1576 N N . LYS A 1 193 ? -9.418 11.164 11.619 1.00 84.94 193 LYS A N 1
ATOM 1577 C CA . LYS A 1 193 ? -9.058 10.061 12.537 1.00 84.94 193 LYS A CA 1
ATOM 1578 C C . LYS A 1 193 ? -9.946 8.820 12.395 1.00 84.94 193 LYS A C 1
ATOM 1580 O O . LYS A 1 193 ? -9.452 7.713 12.538 1.00 84.94 193 LYS A O 1
ATOM 1585 N N . ALA A 1 194 ? -11.236 8.999 12.105 1.00 86.06 194 ALA A N 1
ATOM 1586 C CA . ALA A 1 194 ? -12.184 7.894 11.943 1.00 86.06 194 ALA A CA 1
ATOM 1587 C C . ALA A 1 194 ? -11.914 7.022 10.700 1.00 86.06 194 ALA A C 1
ATOM 1589 O O . ALA A 1 194 ? -12.434 5.915 10.609 1.00 86.06 194 ALA A O 1
ATOM 1590 N N . GLN A 1 195 ? -11.122 7.519 9.745 1.00 89.12 195 GLN A N 1
ATOM 1591 C CA . GLN A 1 195 ? -10.702 6.787 8.550 1.00 89.12 195 GLN A CA 1
ATOM 1592 C C . GLN A 1 195 ? -9.287 6.217 8.675 1.00 89.12 195 GLN A C 1
ATOM 1594 O O . GLN A 1 195 ? -8.830 5.558 7.746 1.00 89.12 195 GLN A O 1
ATOM 1599 N N . LEU A 1 196 ? -8.600 6.435 9.800 1.00 92.25 196 LEU A N 1
ATOM 1600 C CA . LEU A 1 196 ? -7.325 5.785 10.079 1.00 92.25 196 LEU A CA 1
ATOM 1601 C C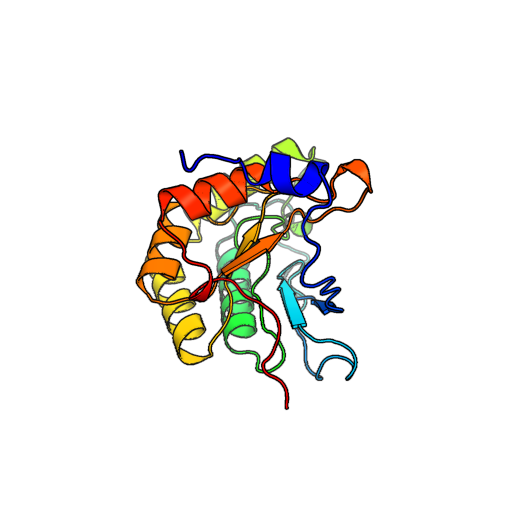 . LEU A 1 196 ? -7.567 4.408 10.690 1.00 92.25 196 LEU A C 1
ATOM 1603 O O . LEU A 1 196 ? -8.440 4.230 11.539 1.00 92.25 196 LEU A O 1
ATOM 1607 N N . PHE A 1 197 ? -6.770 3.434 10.275 1.00 91.75 197 PHE A N 1
ATOM 1608 C CA . PHE A 1 197 ? -6.760 2.121 10.895 1.00 91.75 197 PHE A CA 1
ATOM 1609 C C . PHE A 1 197 ? -6.147 2.202 12.294 1.00 91.75 197 PHE A C 1
ATOM 1611 O O . PHE A 1 197 ? -5.040 2.709 12.468 1.00 91.75 197 PHE A O 1
ATOM 1618 N N . THR A 1 198 ? -6.856 1.671 13.287 1.00 84.81 198 THR A N 1
ATOM 1619 C CA . THR A 1 198 ? -6.442 1.700 14.699 1.00 84.81 198 THR A CA 1
ATOM 1620 C C . THR A 1 198 ? -6.378 0.303 15.323 1.00 84.81 198 THR A C 1
ATOM 1622 O O . THR A 1 198 ? -6.493 0.174 16.537 1.00 84.81 198 THR A O 1
ATOM 1625 N N . GLY A 1 199 ? -6.226 -0.742 14.503 1.00 81.50 199 GLY A N 1
ATOM 1626 C CA . GLY A 1 199 ? -6.296 -2.142 14.935 1.00 81.50 199 GLY A CA 1
ATOM 1627 C C . GLY A 1 199 ? -7.673 -2.770 14.713 1.00 81.50 199 GLY A C 1
ATOM 1628 O O . GLY A 1 199 ? -8.647 -2.090 14.371 1.00 81.50 199 GLY A O 1
ATOM 1629 N N . ARG A 1 200 ? -7.757 -4.095 14.877 1.00 76.06 200 ARG A N 1
ATOM 1630 C CA . ARG A 1 200 ? -9.041 -4.809 14.858 1.00 76.06 200 ARG A CA 1
ATOM 1631 C C . ARG A 1 200 ? -9.939 -4.332 16.008 1.00 76.06 200 ARG A C 1
ATOM 1633 O O . ARG A 1 200 ? -9.432 -3.995 17.078 1.00 76.06 200 ARG A O 1
ATOM 1640 N N . PRO A 1 201 ? -11.272 -4.347 15.829 1.00 63.38 201 PRO A N 1
ATOM 1641 C CA . PRO A 1 201 ? -12.172 -4.198 16.960 1.00 63.38 201 PRO A CA 1
ATOM 1642 C C . PRO A 1 201 ? -11.882 -5.299 17.996 1.00 63.38 201 PRO A C 1
ATOM 1644 O O . PRO A 1 201 ? -11.555 -6.423 17.594 1.00 63.38 201 PRO A O 1
ATOM 1647 N N . PRO A 1 202 ? -12.035 -5.017 19.301 1.00 57.19 202 PRO A N 1
ATOM 1648 C CA . PRO A 1 202 ? -12.040 -6.061 20.319 1.00 57.19 202 PRO A CA 1
ATOM 1649 C C . PRO A 1 202 ? -13.059 -7.149 19.949 1.00 57.19 202 PRO A C 1
ATOM 1651 O O . PRO A 1 202 ? -14.145 -6.825 19.460 1.00 57.19 202 PRO A O 1
ATOM 1654 N N . LYS A 1 203 ? -12.685 -8.420 20.136 1.00 51.06 203 LYS A N 1
ATOM 1655 C CA . LYS A 1 203 ? -13.593 -9.562 19.946 1.00 51.06 203 LYS A CA 1
ATOM 1656 C C . LYS A 1 203 ? -14.687 -9.588 21.009 1.00 51.06 203 LYS A C 1
ATOM 1658 O O . LYS A 1 203 ? -14.379 -9.229 22.168 1.00 51.06 203 LYS A O 1
#

Nearest PDB structures (foldseek):
  8kdq-assembly1_A  TM=2.830E-01  e=3.627E-02  synthetic construct
  3e74-assembly1_B  TM=3.199E-01  e=3.312E+00  Escherichia coli K-12
  3e74-assembly1_C  TM=3.016E-01  e=5.908E+00  Escherichia coli K-12
  8hfd-assembly1_C  TM=2.854E-01  e=5.263E+00  Escherichia coli
  3e74-assembly1_D  TM=2.705E-01  e=6.633E+00  Escherichia coli K-12

Foldseek 3Di:
DPDPDPVNCVVVVVPPDDPDDAAAEEDALDDPDADDPSHLAYEYEHLDQPVPPVPVPQAAALPDQVVLVSLLVSLLSLLQDLRHAEYPQSLPNHNCVRNHPDDDDPVRRLVSSVVNCVVRVDPVSLVSSLVSCVVSQHEYECELCSRDDDLVSVLVSVVSLRAYEYDQPDPDPVSVPSGVSVVVSCVVSVPDPVSYDDTDDDD

Radius of gyration: 17.67 Å; Cα contacts (8 Å, |Δi|>4): 289; chains: 1; bounding box: 38×51×48 Å

Solvent-accessible surface area (backbone atoms only — not comparable to full-atom values): 11915 Å² total; per-residue (Å²): 131,98,73,81,52,70,68,57,48,63,72,67,65,66,65,79,82,66,89,79,81,80,45,62,49,78,42,54,54,77,78,90,64,72,72,61,87,79,44,46,44,25,33,29,26,61,62,60,72,85,92,52,81,84,48,91,70,58,62,50,46,79,81,44,62,70,60,54,53,51,50,51,51,41,54,54,45,39,45,65,35,90,63,40,43,28,42,37,34,85,46,29,79,59,57,48,76,62,23,48,83,64,93,74,56,72,69,55,48,56,52,52,30,51,53,48,34,69,72,71,60,42,68,70,56,49,53,57,44,43,55,39,20,48,76,59,70,26,27,43,32,35,23,30,73,67,62,14,46,60,66,73,57,50,48,53,32,48,77,68,66,33,29,31,41,74,43,29,82,52,91,47,82,89,34,59,81,49,32,65,68,36,52,52,52,35,60,76,68,65,63,49,77,89,38,45,67,82,66,62,76,86,131